Protein AF-K9LBJ9-F1 (afdb_monomer_lite)

Radius of gyration: 19.17 Å; chains: 1; bounding box: 50×41×56 Å

Sequence (209 aa):
FASCCPGWVKYLEQAHPDMIKHLSSCKSPNSMMSPVLKEMLPKQQEGWKREDIVVVSIMPCTAKKFEVKRDELKTGSTPDTDYVLTTQELGRMIKEAGIDFNTLESSCPDKHFGEYTGAGTIFGASGGVAEAAVRTAYEVATGKDMPKVDVDGLRGVSNRSREVDLDLDGTKVTVRVVSTMKEAERSLAEIKNGTAKFQLLEVMACPGG

Structure (mmCIF, N/CA/C/O backbone):
data_AF-K9LBJ9-F1
#
_entry.id   AF-K9LBJ9-F1
#
loop_
_atom_site.group_PDB
_atom_site.id
_atom_site.type_symbol
_atom_site.label_atom_id
_atom_site.label_alt_id
_atom_site.label_comp_id
_atom_site.label_asym_id
_atom_site.label_entity_id
_atom_site.label_seq_id
_atom_site.pdbx_PDB_ins_code
_atom_site.Cartn_x
_atom_site.Cartn_y
_atom_site.Cartn_z
_atom_site.occupancy
_atom_site.B_iso_or_equiv
_atom_site.auth_seq_id
_atom_site.auth_comp_id
_atom_site.auth_asym_id
_atom_site.auth_atom_id
_atom_site.pdbx_PDB_model_num
ATOM 1 N N . PHE A 1 1 ? -7.862 -5.208 8.677 1.00 97.81 1 PHE A N 1
ATOM 2 C CA . PHE A 1 1 ? -6.614 -4.434 8.513 1.00 97.81 1 PHE A CA 1
ATOM 3 C C . PHE A 1 1 ? -6.282 -4.329 7.039 1.00 97.81 1 PHE A C 1
ATOM 5 O O . PHE A 1 1 ? -6.438 -5.315 6.324 1.00 97.81 1 PHE A O 1
ATOM 12 N N . ALA A 1 2 ? -5.803 -3.175 6.580 1.00 96.38 2 ALA A N 1
ATOM 13 C CA . ALA A 1 2 ? -5.201 -3.077 5.252 1.00 96.38 2 ALA A CA 1
ATOM 14 C C . ALA A 1 2 ? -3.926 -3.944 5.173 1.00 96.38 2 ALA A C 1
ATOM 16 O O . ALA A 1 2 ? -3.199 -4.075 6.158 1.00 96.38 2 ALA A O 1
ATOM 17 N N . SER A 1 3 ? -3.667 -4.534 4.005 1.00 96.44 3 SER A N 1
ATOM 18 C CA . SER A 1 3 ? -2.569 -5.487 3.748 1.00 96.44 3 SER A CA 1
ATOM 19 C C . SER A 1 3 ? -1.552 -4.983 2.711 1.00 96.44 3 SER A C 1
ATOM 21 O O . SER A 1 3 ? -0.599 -5.677 2.373 1.00 96.44 3 SER A O 1
ATOM 23 N N . CYS A 1 4 ? -1.722 -3.768 2.185 1.00 95.94 4 CYS A N 1
ATOM 24 C CA . CYS A 1 4 ? -0.937 -3.265 1.054 1.00 95.94 4 CYS A CA 1
ATOM 25 C C . CYS A 1 4 ? 0.478 -2.771 1.411 1.00 95.94 4 CYS A C 1
ATOM 27 O O . CYS A 1 4 ? 1.325 -2.674 0.513 1.00 95.94 4 CYS A O 1
ATOM 29 N N . CYS A 1 5 ? 0.737 -2.456 2.688 1.00 97.31 5 CYS A N 1
ATOM 30 C CA . CYS A 1 5 ? 2.039 -2.022 3.196 1.00 97.31 5 CYS A CA 1
ATOM 31 C C . CYS A 1 5 ? 2.876 -3.243 3.635 1.00 97.31 5 CYS A C 1
ATOM 33 O O . CYS A 1 5 ? 2.593 -3.834 4.679 1.00 97.31 5 CYS A O 1
ATOM 35 N N . PRO A 1 6 ? 3.938 -3.628 2.902 1.00 96.94 6 PRO A N 1
ATOM 36 C CA . PRO A 1 6 ? 4.703 -4.837 3.221 1.00 96.94 6 PRO A CA 1
ATOM 37 C C . PRO A 1 6 ? 5.484 -4.737 4.537 1.00 96.94 6 PRO A C 1
ATOM 39 O O . PRO A 1 6 ? 5.714 -5.752 5.189 1.00 96.94 6 PRO A O 1
ATOM 42 N N . GLY A 1 7 ? 5.865 -3.524 4.957 1.00 97.00 7 GLY A N 1
ATOM 43 C CA . GLY A 1 7 ? 6.480 -3.304 6.270 1.00 97.00 7 GLY A CA 1
ATOM 44 C C . GLY A 1 7 ? 5.524 -3.641 7.417 1.00 97.00 7 GLY A C 1
ATOM 45 O O . GLY A 1 7 ? 5.921 -4.305 8.371 1.00 97.00 7 GLY A O 1
ATOM 46 N N . TRP A 1 8 ? 4.253 -3.252 7.281 1.00 97.75 8 TRP A N 1
ATOM 47 C CA . TRP A 1 8 ? 3.196 -3.598 8.228 1.00 97.75 8 TRP A CA 1
ATOM 48 C C . TRP A 1 8 ? 2.922 -5.105 8.258 1.00 97.75 8 TRP A C 1
ATOM 50 O O . TRP A 1 8 ? 2.912 -5.697 9.334 1.00 97.75 8 TRP A O 1
ATOM 60 N N . VAL A 1 9 ? 2.764 -5.735 7.090 1.00 97.56 9 VAL A N 1
ATOM 61 C CA . VAL A 1 9 ? 2.510 -7.183 7.000 1.00 97.56 9 VAL A CA 1
ATOM 62 C C . VAL A 1 9 ? 3.635 -7.973 7.668 1.00 97.56 9 VAL A C 1
ATOM 64 O O . VAL A 1 9 ? 3.365 -8.790 8.543 1.00 97.56 9 VAL A O 1
ATOM 67 N N . LYS A 1 10 ? 4.898 -7.668 7.340 1.00 96.81 10 LYS A N 1
ATOM 68 C CA . LYS A 1 10 ? 6.056 -8.349 7.933 1.00 96.81 10 LYS A CA 1
ATOM 69 C C . LYS A 1 10 ? 6.137 -8.154 9.446 1.00 96.81 10 LYS A C 1
ATOM 71 O O . LYS A 1 10 ? 6.469 -9.090 10.166 1.00 96.81 10 LYS A O 1
ATOM 76 N N . TYR A 1 11 ? 5.843 -6.948 9.933 1.00 97.19 11 TYR A N 1
ATOM 77 C CA . TYR A 1 11 ? 5.790 -6.693 11.369 1.00 97.19 11 TYR A CA 1
ATOM 78 C C . TYR A 1 11 ? 4.737 -7.563 12.053 1.00 97.19 11 TYR A C 1
ATOM 80 O O . TYR A 1 11 ? 5.037 -8.213 13.052 1.00 97.19 11 TYR A O 1
ATOM 88 N N . LEU A 1 12 ? 3.526 -7.613 11.494 1.00 97.38 12 LEU A N 1
ATOM 89 C CA . LEU A 1 12 ? 2.438 -8.409 12.047 1.00 97.38 12 LEU A CA 1
ATOM 90 C C . LEU A 1 12 ? 2.798 -9.900 12.072 1.00 97.38 12 LEU A C 1
ATOM 92 O O . LEU A 1 12 ? 2.585 -10.556 13.083 1.00 97.38 12 LEU A O 1
ATOM 96 N N . GLU A 1 13 ? 3.419 -10.411 11.007 1.00 96.56 13 GLU A N 1
ATOM 97 C CA . GLU A 1 13 ? 3.878 -11.803 10.920 1.00 96.56 13 GLU A CA 1
ATOM 98 C C . GLU A 1 13 ? 4.897 -12.175 12.002 1.00 96.56 13 GLU A C 1
ATOM 100 O O . GLU A 1 13 ? 4.869 -13.290 12.519 1.00 96.56 13 GLU A O 1
ATOM 105 N N . GLN A 1 14 ? 5.795 -11.251 12.347 1.00 97.06 14 GLN A N 1
ATOM 106 C CA . GLN A 1 14 ? 6.876 -11.502 13.300 1.00 97.06 14 GLN A CA 1
ATOM 107 C C . GLN A 1 14 ? 6.467 -11.251 14.754 1.00 97.06 14 GLN A C 1
ATOM 109 O O . GLN A 1 14 ? 6.840 -12.023 15.634 1.00 97.06 14 GLN A O 1
ATOM 114 N N . ALA A 1 15 ? 5.737 -10.165 15.014 1.00 97.62 15 ALA A N 1
ATOM 115 C CA . ALA A 1 15 ? 5.450 -9.689 16.367 1.00 97.62 15 ALA A CA 1
ATOM 116 C C . ALA A 1 15 ? 4.042 -10.057 16.859 1.00 97.62 15 ALA A C 1
ATOM 118 O O . ALA A 1 15 ? 3.831 -10.206 18.064 1.00 97.62 15 ALA A O 1
ATOM 119 N N . HIS A 1 16 ? 3.074 -10.219 15.951 1.00 97.62 16 HIS A N 1
ATOM 120 C CA . HIS A 1 16 ? 1.674 -10.497 16.296 1.00 97.62 16 HIS A CA 1
ATOM 121 C C . HIS A 1 16 ? 1.034 -11.527 15.356 1.00 97.62 16 HIS A C 1
ATOM 123 O O . HIS A 1 16 ? 0.019 -11.236 14.708 1.00 97.62 16 HIS A O 1
ATOM 129 N N . PRO A 1 17 ? 1.596 -12.747 15.269 1.00 97.06 17 PRO A N 1
ATOM 130 C CA . PRO A 1 17 ? 1.048 -13.794 14.413 1.00 97.06 17 PRO A CA 1
ATOM 131 C C . PRO A 1 17 ? -0.413 -14.134 14.755 1.00 97.06 17 PRO A C 1
ATOM 133 O O . PRO A 1 17 ? -1.191 -14.505 13.877 1.00 97.06 17 PRO A O 1
ATOM 136 N N . ASP A 1 18 ? -0.819 -13.921 16.011 1.00 96.56 18 ASP A N 1
ATOM 137 C CA . ASP A 1 18 ? -2.194 -14.059 16.503 1.00 96.56 18 ASP A CA 1
ATOM 138 C C . ASP A 1 18 ? -3.203 -13.134 15.795 1.00 96.56 18 ASP A C 1
ATOM 140 O O . ASP A 1 18 ? -4.402 -13.424 15.747 1.00 96.56 18 ASP A O 1
ATOM 144 N N . MET A 1 19 ? -2.714 -12.048 15.195 1.00 96.88 19 MET A N 1
ATOM 145 C CA . MET A 1 19 ? -3.517 -10.998 14.575 1.00 96.88 19 MET A CA 1
ATOM 146 C C . MET A 1 19 ? -3.550 -11.070 13.039 1.00 96.88 19 MET A C 1
ATOM 148 O O . MET A 1 19 ? -4.303 -10.317 12.418 1.00 96.88 19 MET A O 1
ATOM 152 N N . ILE A 1 20 ? -2.797 -11.984 12.409 1.00 95.50 20 ILE A N 1
ATOM 153 C CA . ILE A 1 20 ? -2.695 -12.110 10.938 1.00 95.50 20 ILE A CA 1
ATOM 154 C C . ILE A 1 20 ? -4.062 -12.301 10.279 1.00 95.50 20 ILE A C 1
ATOM 156 O O . ILE A 1 20 ? -4.325 -11.716 9.232 1.00 95.50 20 ILE A O 1
ATOM 160 N N . LYS A 1 21 ? -4.968 -13.054 10.916 1.00 95.81 21 LYS A N 1
ATOM 161 C CA . LYS A 1 21 ? -6.324 -13.326 10.404 1.00 95.81 21 LYS A CA 1
ATOM 162 C C . LYS A 1 21 ? -7.176 -12.071 10.160 1.00 95.81 21 LYS A C 1
ATOM 164 O O . LYS A 1 21 ? -8.213 -12.161 9.515 1.00 95.81 21 LYS A O 1
ATOM 169 N N . HIS A 1 22 ? -6.772 -10.920 10.702 1.00 96.81 22 HIS A N 1
ATOM 170 C CA . HIS A 1 22 ? -7.448 -9.642 10.494 1.00 96.81 22 HIS A CA 1
ATOM 171 C C . HIS A 1 22 ? -6.921 -8.871 9.274 1.00 96.81 22 HIS A C 1
ATOM 173 O O . HIS A 1 22 ? -7.524 -7.860 8.903 1.00 96.81 22 HIS A O 1
ATOM 179 N N . LEU A 1 23 ? -5.810 -9.287 8.654 1.00 97.25 23 LEU A N 1
ATOM 180 C CA . LEU A 1 23 ? -5.365 -8.732 7.375 1.00 97.25 23 LEU A CA 1
ATOM 181 C C . LEU A 1 23 ? -6.393 -9.033 6.287 1.00 97.25 23 LEU A C 1
ATOM 183 O O . LEU A 1 23 ? -6.932 -10.134 6.204 1.00 97.25 23 LEU A O 1
ATOM 187 N N . SER A 1 24 ? -6.648 -8.039 5.440 1.00 97.50 24 SER A N 1
ATOM 188 C CA . SER A 1 24 ? -7.384 -8.262 4.203 1.00 97.50 24 SER A CA 1
ATOM 189 C C . SER A 1 24 ? -6.673 -9.325 3.368 1.00 97.50 24 SER A C 1
ATOM 191 O O . SER A 1 24 ? -5.450 -9.289 3.224 1.00 97.50 24 SER A O 1
ATOM 193 N N . SER A 1 25 ? -7.444 -10.246 2.791 1.00 96.25 25 SER A N 1
ATOM 194 C CA . SER A 1 25 ? -6.935 -11.261 1.863 1.00 96.25 25 SER A CA 1
ATOM 195 C C . SER A 1 25 ? -6.449 -10.662 0.539 1.00 96.25 25 SER A C 1
ATOM 197 O O . SER A 1 25 ? -5.776 -11.339 -0.239 1.00 96.25 25 SER A O 1
ATOM 199 N N . CYS A 1 26 ? -6.765 -9.392 0.274 1.00 96.25 26 CYS A N 1
ATOM 200 C CA . CYS A 1 26 ? -6.267 -8.658 -0.877 1.00 96.25 26 CYS A CA 1
ATOM 201 C C . CYS A 1 26 ? -4.730 -8.630 -0.895 1.00 96.25 26 CYS A C 1
ATOM 203 O O . CYS A 1 26 ? -4.092 -8.194 0.067 1.00 96.25 26 CYS A O 1
ATOM 205 N N . LYS A 1 27 ? -4.134 -9.015 -2.031 1.00 95.81 27 LYS A N 1
ATOM 206 C CA . LYS A 1 27 ? -2.734 -8.698 -2.360 1.00 95.81 27 LYS A CA 1
ATOM 207 C C . LYS A 1 27 ? -2.539 -7.171 -2.419 1.00 95.81 27 LYS A C 1
ATOM 209 O O . LYS A 1 27 ? -3.500 -6.414 -2.536 1.00 95.81 27 LYS A O 1
ATOM 214 N N . SER A 1 28 ? -1.301 -6.682 -2.363 1.00 96.75 28 SER A N 1
ATOM 215 C CA . SER A 1 28 ? -1.057 -5.252 -2.609 1.00 96.75 28 SER A CA 1
ATOM 216 C C . SER A 1 28 ? -1.304 -4.886 -4.083 1.00 96.75 28 SER A C 1
ATOM 218 O O . SER A 1 28 ? -1.202 -5.773 -4.932 1.00 96.75 28 SER A O 1
ATOM 220 N N . PRO A 1 29 ? -1.547 -3.605 -4.432 1.00 96.31 29 PRO A N 1
ATOM 221 C CA . PRO A 1 29 ? -1.782 -3.202 -5.824 1.00 96.31 29 PRO A CA 1
ATOM 222 C C . PRO A 1 29 ? -0.687 -3.669 -6.795 1.00 96.31 29 PRO A C 1
ATOM 224 O O . PRO A 1 29 ? -0.983 -4.177 -7.871 1.00 96.31 29 PRO A O 1
ATOM 227 N N . ASN A 1 30 ? 0.580 -3.600 -6.372 1.00 95.69 30 ASN A N 1
ATOM 228 C CA . ASN A 1 30 ? 1.717 -4.128 -7.130 1.00 95.69 30 ASN A CA 1
ATOM 229 C C . ASN A 1 30 ? 1.562 -5.624 -7.453 1.00 95.69 30 ASN A C 1
ATOM 231 O O . ASN A 1 30 ? 1.724 -6.065 -8.591 1.00 95.69 30 ASN A O 1
ATOM 235 N N . SER A 1 31 ? 1.254 -6.392 -6.414 1.00 95.88 31 SER A N 1
ATOM 236 C CA . SER A 1 31 ? 1.184 -7.850 -6.446 1.00 95.88 31 SER A CA 1
ATOM 237 C C . SER A 1 31 ? -0.134 -8.357 -7.049 1.00 95.88 31 SER A C 1
ATOM 239 O O . SER A 1 31 ? -0.239 -9.534 -7.380 1.00 95.88 31 SER A O 1
ATOM 241 N N . MET A 1 32 ? -1.133 -7.482 -7.208 1.00 96.44 32 MET A N 1
ATOM 242 C CA . MET A 1 32 ? -2.335 -7.725 -8.011 1.00 96.44 32 MET A CA 1
ATOM 243 C C . MET A 1 32 ? -2.092 -7.446 -9.496 1.00 96.44 32 MET A C 1
ATOM 245 O O . MET A 1 32 ? -2.455 -8.266 -10.330 1.00 96.44 32 MET A O 1
ATOM 249 N N . MET A 1 33 ? -1.473 -6.309 -9.833 1.00 95.88 33 MET A N 1
ATOM 250 C CA . MET A 1 33 ? -1.301 -5.888 -11.227 1.00 95.88 33 MET A CA 1
ATOM 251 C C . MET A 1 33 ? -0.325 -6.787 -11.993 1.00 95.88 33 MET A C 1
ATOM 253 O O . MET A 1 33 ? -0.581 -7.159 -13.132 1.00 95.88 33 MET A O 1
ATOM 257 N N . SER A 1 34 ? 0.786 -7.175 -11.367 1.00 96.12 34 SER A N 1
ATOM 258 C CA . SER A 1 34 ? 1.843 -7.938 -12.044 1.00 96.12 34 SER A CA 1
ATOM 259 C C . SER A 1 34 ? 1.373 -9.270 -12.664 1.00 96.12 34 SER A C 1
ATOM 261 O O . SER A 1 34 ? 1.631 -9.480 -13.852 1.00 96.12 34 SER A O 1
ATOM 263 N N . PRO A 1 35 ? 0.644 -10.157 -11.950 1.00 95.19 35 PRO A N 1
ATOM 264 C CA . PRO A 1 35 ? 0.127 -11.375 -12.572 1.00 95.19 35 PRO A CA 1
ATOM 265 C C . PRO A 1 35 ? -0.917 -11.081 -13.656 1.00 95.19 35 PRO A C 1
ATOM 267 O O . PRO A 1 35 ? -0.924 -11.771 -14.671 1.00 95.19 35 PRO A O 1
ATOM 270 N N . VAL A 1 36 ? -1.735 -10.031 -13.495 1.00 94.75 36 VAL A N 1
ATOM 271 C CA . VAL A 1 36 ? -2.710 -9.609 -14.515 1.00 94.75 36 VAL A CA 1
ATOM 272 C C . VAL A 1 36 ? -2.001 -9.232 -15.815 1.00 94.75 36 VAL A C 1
ATOM 274 O O . VAL A 1 36 ? -2.379 -9.736 -16.868 1.00 94.75 36 VAL A O 1
ATOM 277 N N . LEU A 1 37 ? -0.939 -8.422 -15.757 1.00 94.38 37 LEU A N 1
ATOM 278 C CA . LEU A 1 37 ? -0.145 -8.063 -16.940 1.00 94.38 37 LEU A CA 1
ATOM 279 C C . LEU A 1 37 ? 0.420 -9.310 -17.629 1.00 94.38 37 LEU A C 1
ATOM 281 O O . LEU A 1 37 ? 0.248 -9.493 -18.834 1.00 94.38 37 LEU A O 1
ATOM 285 N N . LYS A 1 38 ? 1.036 -10.200 -16.845 1.00 94.38 38 LYS A N 1
ATOM 286 C CA . LYS A 1 38 ? 1.659 -11.433 -17.341 1.00 94.38 38 LYS A CA 1
ATOM 287 C C . LYS A 1 38 ? 0.667 -12.455 -17.909 1.00 94.38 38 LYS A C 1
ATOM 289 O O . LYS A 1 38 ? 1.074 -13.318 -18.681 1.00 94.38 38 LYS A O 1
ATOM 294 N N . GLU A 1 39 ? -0.611 -12.393 -17.540 1.00 93.06 39 GLU A N 1
ATOM 295 C CA . GLU A 1 39 ? -1.658 -13.276 -18.076 1.00 93.06 39 GLU A CA 1
ATOM 296 C C . GLU A 1 39 ? -2.462 -12.658 -19.220 1.00 93.06 39 GLU A C 1
ATOM 298 O O . GLU A 1 39 ? -2.940 -13.382 -20.096 1.00 93.06 39 GLU A O 1
ATOM 303 N N . MET A 1 40 ? -2.653 -11.339 -19.211 1.00 93.75 40 MET A N 1
ATOM 304 C CA . MET A 1 40 ? -3.536 -10.659 -20.156 1.00 93.75 40 MET A CA 1
ATOM 305 C C . MET A 1 40 ? -2.810 -10.173 -21.406 1.00 93.75 40 MET A C 1
ATOM 307 O O . MET A 1 40 ? -3.374 -10.288 -22.492 1.00 93.75 40 MET A O 1
ATOM 311 N N . LEU A 1 41 ? -1.568 -9.694 -21.295 1.00 92.44 41 LEU A N 1
ATOM 312 C CA . LEU A 1 41 ? -0.805 -9.243 -22.464 1.00 92.44 41 LEU A CA 1
ATOM 313 C C . LEU A 1 41 ? -0.578 -10.363 -23.500 1.00 92.44 41 LEU A C 1
ATOM 315 O O . LEU A 1 41 ? -0.827 -10.099 -24.676 1.00 92.44 41 LEU A O 1
ATOM 319 N N . PRO A 1 42 ? -0.249 -11.621 -23.126 1.00 92.94 42 PRO A N 1
ATOM 320 C CA . PRO A 1 42 ? -0.139 -12.726 -24.088 1.00 92.94 42 PRO A CA 1
ATOM 321 C C . PRO A 1 42 ? -1.437 -13.026 -24.847 1.00 92.94 42 PRO A C 1
ATOM 323 O O . PRO A 1 42 ? -1.413 -13.542 -25.958 1.00 92.94 42 PRO A O 1
ATOM 326 N N . LYS A 1 43 ? -2.596 -12.714 -24.252 1.00 92.12 43 LYS A N 1
ATOM 327 C CA . LYS A 1 43 ? -3.907 -12.900 -24.897 1.00 92.12 43 LYS A CA 1
ATOM 328 C C . LYS A 1 43 ? -4.244 -11.771 -25.871 1.00 92.12 43 LYS A C 1
ATOM 330 O O . LYS A 1 43 ? -5.124 -11.941 -26.707 1.00 92.12 43 LYS A O 1
ATOM 335 N N . GLN A 1 44 ? -3.596 -10.618 -25.726 1.00 88.44 44 GLN A N 1
ATOM 336 C CA . GLN A 1 44 ? -3.825 -9.427 -26.546 1.00 88.44 44 GLN A CA 1
ATOM 337 C C . GLN A 1 44 ? -2.778 -9.264 -27.652 1.00 88.44 44 GLN A C 1
ATOM 339 O O . GLN A 1 44 ? -3.053 -8.592 -28.641 1.00 88.44 44 GLN A O 1
ATOM 344 N N . GLN A 1 45 ? -1.594 -9.853 -27.485 1.00 87.00 45 GLN A N 1
ATOM 345 C CA . GLN A 1 45 ? -0.478 -9.762 -28.421 1.00 87.00 45 GLN A CA 1
ATOM 346 C C . GLN A 1 45 ? -0.133 -11.155 -28.947 1.00 87.00 45 GLN A C 1
ATOM 348 O O . GLN A 1 45 ? 0.323 -12.022 -28.202 1.00 87.00 45 GLN A O 1
ATOM 353 N N . GLU A 1 46 ? -0.365 -11.378 -30.240 1.00 90.31 46 GLU A N 1
ATOM 354 C CA . GLU A 1 46 ? -0.088 -12.666 -30.871 1.00 90.31 46 GLU A CA 1
ATOM 355 C C . GLU A 1 46 ? 1.404 -13.019 -30.773 1.00 90.31 46 GLU A C 1
ATOM 357 O O . GLU A 1 46 ? 2.285 -12.192 -31.009 1.00 90.31 46 GLU A O 1
ATOM 362 N N . GLY A 1 47 ? 1.689 -14.267 -30.401 1.00 92.31 47 GLY A N 1
ATOM 363 C CA . GLY A 1 47 ? 3.051 -14.786 -30.273 1.00 92.31 47 GLY A CA 1
ATOM 364 C C . GLY A 1 47 ? 3.753 -14.465 -28.951 1.00 92.31 47 GLY A C 1
ATOM 365 O O . GLY A 1 47 ? 4.799 -15.057 -28.694 1.00 92.31 47 GLY A O 1
ATOM 366 N N . TRP A 1 48 ? 3.190 -13.603 -28.098 1.00 93.88 48 TRP A N 1
ATOM 367 C CA . TRP A 1 48 ? 3.756 -13.320 -26.778 1.00 93.88 48 TRP A CA 1
ATOM 368 C C . TRP A 1 48 ? 3.421 -14.440 -25.799 1.00 93.88 48 TRP A C 1
ATOM 370 O O . TRP A 1 48 ? 2.303 -14.959 -25.780 1.00 93.88 48 TRP A O 1
ATOM 380 N N . LYS A 1 49 ? 4.377 -14.787 -24.942 1.00 93.56 49 LYS A N 1
ATOM 381 C CA . LYS A 1 49 ? 4.177 -15.692 -23.811 1.00 93.56 49 LYS A CA 1
ATOM 382 C C . LYS A 1 49 ? 4.419 -14.962 -22.501 1.00 93.56 49 LYS A C 1
ATOM 384 O O . LYS A 1 49 ? 4.978 -13.869 -22.456 1.00 93.56 49 LYS A O 1
ATOM 389 N N . ARG A 1 50 ? 4.003 -15.592 -21.404 1.00 92.69 50 ARG A N 1
ATOM 390 C CA . ARG A 1 50 ? 4.223 -15.068 -20.053 1.00 92.69 50 ARG A CA 1
ATOM 391 C C . ARG A 1 50 ? 5.709 -14.831 -19.778 1.00 92.69 50 ARG A C 1
ATOM 393 O O . ARG A 1 50 ? 6.060 -13.856 -19.123 1.00 92.69 50 ARG A O 1
ATOM 400 N N . GLU A 1 51 ? 6.555 -15.739 -20.252 1.00 91.50 51 GLU A N 1
ATOM 401 C CA . GLU A 1 51 ? 8.001 -15.726 -20.032 1.00 91.50 51 GLU A CA 1
ATOM 402 C C . GLU A 1 51 ? 8.701 -14.592 -20.791 1.00 91.50 51 GLU A C 1
ATOM 404 O O . GLU A 1 51 ? 9.796 -14.193 -20.402 1.00 91.50 51 GLU A O 1
ATOM 409 N N . ASP A 1 52 ? 8.055 -14.045 -21.824 1.00 92.06 52 ASP A N 1
ATOM 410 C CA . ASP A 1 52 ? 8.573 -12.926 -22.613 1.00 92.06 52 ASP A CA 1
ATOM 411 C C . ASP A 1 52 ? 8.302 -11.565 -21.939 1.00 92.06 52 ASP A C 1
ATOM 413 O O . ASP A 1 52 ? 8.824 -10.536 -22.368 1.00 92.06 52 ASP A O 1
ATOM 417 N N . ILE A 1 53 ? 7.483 -11.535 -20.879 1.00 94.31 53 ILE A N 1
ATOM 418 C CA . ILE A 1 53 ? 7.047 -10.306 -20.211 1.00 94.31 53 ILE A CA 1
ATOM 419 C C . ILE A 1 53 ? 7.866 -10.068 -18.946 1.00 94.31 53 ILE A C 1
ATOM 421 O O . ILE A 1 53 ? 7.766 -10.810 -17.967 1.00 94.31 53 ILE A O 1
ATOM 425 N N . VAL A 1 54 ? 8.591 -8.950 -18.940 1.00 96.38 54 VAL A N 1
ATOM 426 C CA . VAL A 1 54 ? 9.299 -8.437 -17.764 1.00 96.38 54 VAL A CA 1
ATOM 427 C C . VAL A 1 54 ? 8.498 -7.298 -17.138 1.00 96.38 54 VAL A C 1
ATOM 429 O O . VAL A 1 54 ? 8.322 -6.238 -17.735 1.00 96.38 54 VAL A O 1
ATOM 432 N N . VAL A 1 55 ? 8.037 -7.499 -15.906 1.00 97.12 55 VAL A N 1
ATOM 433 C CA . VAL A 1 55 ? 7.332 -6.496 -15.106 1.00 97.12 55 VAL A CA 1
ATOM 434 C C . VAL A 1 55 ? 8.321 -5.801 -14.175 1.00 97.12 55 VAL A C 1
ATOM 436 O O . VAL A 1 55 ? 8.826 -6.388 -13.212 1.00 97.12 55 VAL A O 1
ATOM 439 N N . VAL A 1 56 ? 8.562 -4.517 -14.444 1.00 97.94 56 VAL A N 1
ATOM 440 C CA . VAL A 1 56 ? 9.374 -3.634 -13.601 1.00 97.94 56 VAL A CA 1
ATOM 441 C C . VAL A 1 56 ? 8.460 -2.670 -12.863 1.00 97.94 56 VAL A C 1
ATOM 443 O O . VAL A 1 56 ? 7.757 -1.864 -13.464 1.00 97.94 56 VAL A O 1
ATOM 446 N N . SER A 1 57 ? 8.492 -2.735 -11.542 1.00 97.75 57 SER A N 1
ATOM 447 C CA . SER A 1 57 ? 7.679 -1.902 -10.672 1.00 97.75 57 SER A CA 1
ATOM 448 C C . SER A 1 57 ? 8.499 -0.765 -10.070 1.00 97.75 57 SER A C 1
ATOM 450 O O . SER A 1 57 ? 9.577 -0.991 -9.519 1.00 97.75 57 SER A O 1
ATOM 452 N N . ILE A 1 58 ? 7.990 0.464 -10.152 1.00 98.19 58 ILE A N 1
ATOM 453 C CA . ILE A 1 58 ? 8.628 1.649 -9.567 1.00 98.19 58 ILE A CA 1
ATOM 454 C C . ILE A 1 58 ? 7.909 2.004 -8.269 1.00 98.19 58 ILE A C 1
ATOM 456 O O . ILE A 1 58 ? 6.716 2.297 -8.272 1.00 98.19 58 ILE A O 1
ATOM 460 N N . MET A 1 59 ? 8.632 1.983 -7.151 1.00 97.75 59 MET A N 1
ATOM 461 C CA . MET A 1 59 ? 8.037 2.093 -5.819 1.00 97.75 59 MET A CA 1
ATOM 462 C C . MET A 1 59 ? 8.775 3.109 -4.941 1.00 97.75 59 MET A C 1
ATOM 464 O O . MET A 1 59 ? 10.002 3.091 -4.874 1.00 97.75 59 MET A O 1
ATOM 468 N N . PRO A 1 60 ? 8.077 3.923 -4.135 1.00 97.00 60 PRO A N 1
ATOM 469 C CA . PRO A 1 60 ? 8.714 4.773 -3.126 1.00 97.00 60 PRO A CA 1
ATOM 470 C C . PRO A 1 60 ? 9.143 3.979 -1.871 1.00 97.00 60 PRO A C 1
ATOM 472 O O . PRO A 1 60 ? 9.279 4.537 -0.788 1.00 97.00 60 PRO A O 1
ATOM 475 N N . CYS A 1 61 ? 9.325 2.658 -1.977 1.00 97.06 61 CYS A N 1
ATOM 476 C CA . CYS A 1 61 ? 9.466 1.758 -0.837 1.00 97.06 61 CYS A CA 1
ATOM 477 C C . CYS A 1 61 ? 10.496 0.655 -1.103 1.00 97.06 61 CYS A C 1
ATOM 479 O O . CYS A 1 61 ? 10.407 -0.076 -2.089 1.00 97.06 61 CYS A O 1
ATOM 481 N N . THR A 1 62 ? 11.431 0.460 -0.173 1.00 97.06 62 THR A N 1
ATOM 482 C CA . THR A 1 62 ? 12.396 -0.650 -0.224 1.00 97.06 62 THR A CA 1
ATOM 483 C C . THR A 1 62 ? 11.775 -1.985 0.185 1.00 97.06 62 THR A C 1
ATOM 485 O O . THR A 1 62 ? 12.145 -3.021 -0.362 1.00 97.06 62 THR A O 1
ATOM 488 N N . ALA A 1 63 ? 10.783 -1.989 1.082 1.00 97.25 63 ALA A N 1
ATOM 489 C CA . ALA A 1 63 ? 10.102 -3.212 1.510 1.00 97.25 63 ALA A CA 1
ATOM 490 C C . ALA A 1 63 ? 9.302 -3.881 0.374 1.00 97.25 63 ALA A C 1
ATOM 492 O O . ALA A 1 63 ? 9.094 -5.092 0.412 1.00 97.25 63 ALA A O 1
ATOM 493 N N . LYS A 1 64 ? 8.941 -3.145 -0.687 1.00 97.69 64 LYS A N 1
ATOM 494 C CA . LYS A 1 64 ? 8.370 -3.735 -1.911 1.00 97.69 64 LYS A CA 1
ATOM 495 C C . LYS A 1 64 ? 9.339 -4.691 -2.614 1.00 97.69 64 LYS A C 1
ATOM 497 O O . LYS A 1 64 ? 8.894 -5.698 -3.149 1.00 97.69 64 LYS A O 1
ATOM 502 N N . LYS A 1 65 ? 10.658 -4.458 -2.529 1.00 97.81 65 LYS A N 1
ATOM 503 C CA . LYS A 1 65 ? 11.672 -5.403 -3.039 1.00 97.81 65 LYS A CA 1
ATOM 504 C C . LYS A 1 65 ? 11.677 -6.731 -2.280 1.00 97.81 65 LYS A C 1
ATOM 506 O O . LYS A 1 65 ? 12.079 -7.746 -2.837 1.00 97.81 65 LYS A O 1
ATOM 511 N N . PHE A 1 66 ? 11.293 -6.716 -1.002 1.00 96.62 66 PHE A N 1
ATOM 512 C CA . PHE A 1 66 ? 11.109 -7.934 -0.215 1.00 96.62 66 PHE A CA 1
ATOM 513 C C . PHE A 1 66 ? 9.783 -8.611 -0.565 1.00 96.62 66 PHE A C 1
ATOM 515 O O . PHE A 1 66 ? 9.764 -9.821 -0.747 1.00 96.62 66 PHE A O 1
ATOM 522 N N . GLU A 1 67 ? 8.702 -7.837 -0.705 1.00 97.06 67 GLU A N 1
ATOM 523 C CA . GLU A 1 67 ? 7.376 -8.372 -1.030 1.00 97.06 67 GLU A CA 1
ATOM 524 C C . GLU A 1 67 ? 7.395 -9.233 -2.293 1.00 97.06 67 GLU A C 1
ATOM 526 O O . GLU A 1 67 ? 6.965 -10.375 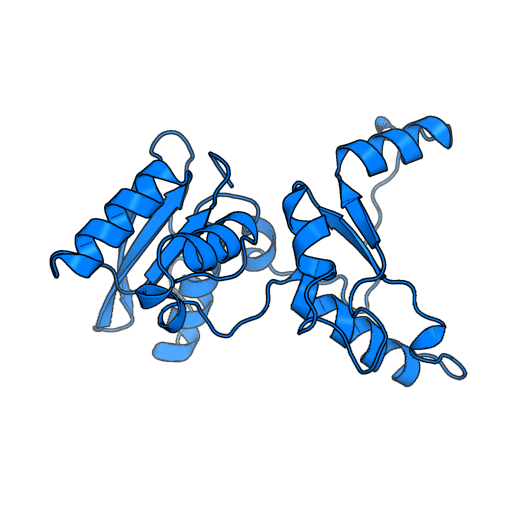-2.243 1.00 97.06 67 GLU A O 1
ATOM 531 N N . VAL A 1 68 ? 7.962 -8.740 -3.394 1.00 96.44 68 VAL A N 1
ATOM 532 C CA . VAL A 1 68 ? 7.964 -9.471 -4.677 1.00 96.44 68 VAL A CA 1
ATOM 533 C C . VAL A 1 68 ? 8.774 -10.772 -4.666 1.00 96.44 68 VAL A C 1
ATOM 535 O O . VAL A 1 68 ? 8.694 -11.550 -5.607 1.00 96.44 68 VAL A O 1
ATOM 538 N N . LYS A 1 69 ? 9.557 -11.019 -3.609 1.00 95.62 69 LYS A N 1
ATOM 539 C CA . LYS A 1 69 ? 10.330 -12.255 -3.420 1.00 95.62 69 LYS A CA 1
ATOM 540 C C . LYS A 1 69 ? 9.594 -13.301 -2.581 1.00 95.62 69 LYS A C 1
ATOM 542 O O . LYS A 1 69 ? 10.165 -14.352 -2.309 1.00 95.62 69 LYS A O 1
ATOM 547 N N . ARG A 1 70 ? 8.379 -13.003 -2.114 1.00 95.38 70 ARG A N 1
ATOM 548 C CA . ARG A 1 70 ? 7.577 -13.925 -1.303 1.00 95.38 70 ARG A CA 1
ATOM 549 C C . ARG A 1 70 ? 7.101 -15.099 -2.158 1.00 95.38 70 ARG A C 1
ATOM 551 O O . ARG A 1 70 ? 6.670 -14.911 -3.294 1.00 95.38 70 ARG A O 1
ATOM 558 N N . ASP A 1 71 ? 7.176 -16.304 -1.602 1.00 94.81 71 ASP A N 1
ATOM 559 C CA . ASP A 1 71 ? 6.914 -17.547 -2.334 1.00 94.81 71 ASP A CA 1
ATOM 560 C C . ASP A 1 71 ? 5.467 -17.679 -2.818 1.00 94.81 71 ASP A C 1
ATOM 562 O O . ASP A 1 71 ? 5.211 -18.368 -3.794 1.00 94.81 71 ASP A O 1
ATOM 566 N N . GLU A 1 72 ? 4.519 -17.015 -2.170 1.00 94.00 72 GLU A N 1
ATOM 567 C CA . GLU A 1 72 ? 3.112 -16.969 -2.567 1.00 94.00 72 GLU A CA 1
ATOM 568 C C . GLU A 1 72 ? 2.809 -15.931 -3.668 1.00 94.00 72 GLU A C 1
ATOM 570 O O . GLU A 1 72 ? 1.679 -15.852 -4.154 1.00 94.00 72 GLU A O 1
ATOM 575 N N . LEU A 1 73 ? 3.800 -15.123 -4.067 1.00 95.75 73 LEU A N 1
ATOM 576 C CA . LEU A 1 73 ? 3.699 -14.100 -5.119 1.00 95.75 73 LEU A CA 1
ATOM 577 C C . LEU A 1 73 ? 4.447 -14.514 -6.396 1.00 95.75 73 LEU A C 1
ATOM 579 O O . LEU A 1 73 ? 5.068 -13.699 -7.086 1.00 95.75 73 LEU A O 1
ATOM 583 N N . LYS A 1 74 ? 4.381 -15.811 -6.699 1.00 94.06 74 LYS A N 1
ATOM 584 C CA . LYS A 1 74 ? 4.907 -16.423 -7.917 1.00 94.06 74 LYS A CA 1
ATOM 585 C C . LYS A 1 74 ? 3.849 -17.314 -8.557 1.00 94.06 74 LYS A C 1
ATOM 587 O O . LYS A 1 74 ? 3.036 -17.930 -7.868 1.00 94.06 74 LYS A O 1
ATOM 592 N N . THR A 1 75 ? 3.922 -17.442 -9.874 1.00 91.69 75 THR A N 1
ATOM 593 C CA . THR A 1 75 ? 3.128 -18.402 -10.641 1.00 91.69 75 THR A CA 1
ATOM 594 C C . THR A 1 75 ? 4.063 -19.501 -11.133 1.00 91.69 75 THR A C 1
ATOM 596 O O . THR A 1 75 ? 4.976 -19.249 -11.922 1.00 91.69 75 THR A O 1
ATOM 599 N N . GLY A 1 76 ? 3.879 -20.722 -10.625 1.00 88.88 76 GLY A N 1
ATOM 600 C CA . GLY A 1 76 ? 4.833 -21.813 -10.837 1.00 88.88 76 GLY A CA 1
ATOM 601 C C . GLY A 1 76 ? 6.171 -21.521 -10.151 1.00 88.88 76 GLY A C 1
ATOM 602 O O . GLY A 1 76 ? 6.226 -21.328 -8.938 1.00 88.88 76 GLY A O 1
ATOM 603 N N . SER A 1 77 ? 7.259 -21.484 -10.921 1.00 86.06 77 SER A N 1
ATOM 604 C CA . SER A 1 77 ? 8.598 -21.120 -10.434 1.00 86.06 77 SER A CA 1
ATOM 605 C C . SER A 1 77 ? 8.981 -19.663 -10.710 1.00 86.06 77 SER A C 1
ATOM 607 O O . SER A 1 77 ? 10.081 -19.255 -10.342 1.00 86.06 77 SER A O 1
ATOM 609 N N . THR A 1 78 ? 8.106 -18.882 -11.348 1.00 88.38 78 THR A N 1
ATOM 610 C CA . THR A 1 78 ? 8.436 -17.541 -11.847 1.00 88.38 78 THR A CA 1
ATOM 611 C C . THR A 1 78 ? 7.756 -16.462 -11.003 1.00 88.38 78 THR A C 1
ATOM 613 O O . THR A 1 78 ? 6.527 -16.500 -10.866 1.00 88.38 78 THR A O 1
ATOM 616 N N . PRO A 1 79 ? 8.507 -15.485 -10.458 1.00 93.31 79 PRO A N 1
ATOM 617 C CA . PRO A 1 79 ? 7.931 -14.342 -9.756 1.00 93.31 79 PRO A CA 1
ATOM 618 C C . PRO A 1 79 ? 6.882 -13.612 -10.600 1.00 93.31 79 PRO A C 1
ATOM 620 O O . PRO A 1 79 ? 7.042 -13.440 -11.815 1.00 93.31 79 PRO A O 1
ATOM 623 N N . ASP A 1 80 ? 5.803 -13.159 -9.961 1.00 96.00 80 ASP A N 1
ATOM 624 C CA . ASP A 1 80 ? 4.784 -12.378 -10.663 1.00 96.00 80 ASP A CA 1
ATOM 625 C C . ASP A 1 80 ? 5.330 -10.996 -11.063 1.00 96.00 80 ASP A C 1
ATOM 627 O O . ASP A 1 80 ? 5.070 -10.540 -12.174 1.00 96.00 80 ASP A O 1
ATOM 631 N N . THR A 1 81 ? 6.132 -10.362 -10.199 1.00 97.56 81 THR A N 1
ATOM 632 C CA . THR A 1 81 ? 6.895 -9.133 -10.488 1.00 97.56 81 THR A CA 1
ATOM 633 C C . THR A 1 81 ? 8.385 -9.467 -10.602 1.00 97.56 81 THR A C 1
ATOM 635 O O . THR A 1 81 ? 8.946 -10.041 -9.671 1.00 97.56 81 THR A O 1
ATOM 638 N N . ASP A 1 82 ? 9.048 -9.071 -11.691 1.00 97.06 82 ASP A N 1
ATOM 639 C CA . ASP A 1 82 ? 10.459 -9.418 -11.931 1.00 97.06 82 ASP A CA 1
ATOM 640 C C . ASP A 1 82 ? 11.415 -8.483 -11.188 1.00 97.06 82 ASP A C 1
ATOM 642 O O . ASP A 1 82 ? 12.368 -8.927 -10.543 1.00 97.06 82 ASP A O 1
ATOM 646 N N . TYR A 1 83 ? 11.136 -7.178 -11.230 1.00 97.81 83 TYR A N 1
ATOM 647 C CA . TYR A 1 83 ? 11.995 -6.168 -10.622 1.00 97.81 83 TYR A CA 1
ATOM 648 C C . TYR A 1 83 ? 11.195 -5.100 -9.888 1.00 97.81 83 TYR A C 1
ATOM 650 O O . TYR A 1 83 ? 10.113 -4.696 -10.306 1.00 97.81 83 TYR A O 1
ATOM 658 N N . VAL A 1 84 ? 11.776 -4.596 -8.800 1.00 98.38 84 VAL A N 1
ATOM 659 C CA . VAL A 1 84 ? 11.293 -3.403 -8.103 1.00 98.38 84 VAL A CA 1
ATOM 660 C C . VAL A 1 84 ? 12.441 -2.412 -8.007 1.00 98.38 84 VAL A C 1
ATOM 662 O O . VAL A 1 84 ? 13.464 -2.696 -7.376 1.00 98.38 84 VAL A O 1
ATOM 665 N N . LEU A 1 85 ? 12.252 -1.240 -8.600 1.00 98.50 85 LEU A N 1
ATOM 666 C CA . LEU A 1 85 ? 13.156 -0.104 -8.496 1.00 98.50 85 LEU A CA 1
ATOM 667 C C . LEU A 1 85 ? 12.553 0.929 -7.553 1.00 98.50 85 LEU A C 1
ATOM 669 O O . LEU A 1 85 ? 11.350 1.187 -7.557 1.00 98.50 85 LEU A O 1
ATOM 673 N N . THR A 1 86 ? 13.397 1.539 -6.733 1.00 98.44 86 THR A N 1
ATOM 674 C CA . THR A 1 86 ? 12.990 2.706 -5.961 1.00 98.44 86 THR A CA 1
ATOM 675 C C . THR A 1 86 ? 12.885 3.940 -6.851 1.00 98.44 86 THR A C 1
ATOM 677 O O . THR A 1 86 ? 13.551 4.032 -7.883 1.00 98.44 86 THR A O 1
ATOM 680 N N . THR A 1 87 ? 12.127 4.947 -6.417 1.00 97.81 87 THR A N 1
ATOM 681 C CA . THR A 1 87 ? 12.094 6.261 -7.086 1.00 97.81 87 THR A CA 1
ATOM 682 C C . THR A 1 87 ? 13.497 6.869 -7.241 1.00 97.81 87 THR A C 1
ATOM 684 O O . THR A 1 87 ? 13.782 7.520 -8.242 1.00 97.81 87 THR A O 1
ATOM 687 N N . GLN A 1 88 ? 14.405 6.620 -6.287 1.00 98.06 88 GLN A N 1
ATOM 688 C CA . GLN A 1 88 ? 15.795 7.079 -6.380 1.00 98.06 88 GLN A CA 1
ATOM 689 C C . GLN A 1 88 ? 16.583 6.348 -7.472 1.00 98.06 88 GLN A C 1
ATOM 691 O O . GLN A 1 88 ? 17.373 6.979 -8.166 1.00 98.06 88 GLN A O 1
ATOM 696 N N . GLU A 1 89 ? 16.381 5.038 -7.628 1.00 98.50 89 GLU A N 1
ATOM 697 C CA . GLU A 1 89 ? 17.032 4.249 -8.680 1.00 98.50 89 GLU A CA 1
ATOM 698 C C . GLU A 1 89 ? 16.545 4.675 -10.065 1.00 98.50 89 GLU A C 1
ATOM 700 O O . GLU A 1 89 ? 17.376 4.943 -10.930 1.00 98.50 89 GLU A O 1
ATOM 705 N N . LEU A 1 90 ? 15.232 4.866 -10.246 1.00 98.19 90 LEU A N 1
ATOM 706 C CA . LEU A 1 90 ? 14.695 5.421 -11.491 1.00 98.19 90 LEU A CA 1
ATOM 707 C C . LEU A 1 90 ? 15.280 6.812 -11.782 1.00 98.19 90 LEU A C 1
ATOM 709 O O . LEU A 1 90 ? 15.731 7.078 -12.892 1.00 98.19 90 LEU A O 1
ATOM 713 N N . GLY A 1 91 ? 15.335 7.689 -10.774 1.00 97.94 91 GLY A N 1
ATOM 714 C CA . GLY A 1 91 ? 15.914 9.025 -10.924 1.00 97.94 91 GLY A CA 1
ATOM 715 C C . GLY A 1 91 ? 17.398 9.014 -11.314 1.00 97.94 91 GLY A C 1
ATOM 716 O O . GLY A 1 91 ? 17.843 9.915 -12.023 1.00 97.94 91 GLY A O 1
ATOM 717 N N . ARG A 1 92 ? 18.170 8.006 -10.887 1.00 98.25 92 ARG A N 1
ATOM 718 C CA . ARG A 1 92 ? 19.560 7.813 -11.337 1.00 98.25 92 ARG A CA 1
ATOM 719 C C . ARG A 1 92 ? 19.615 7.331 -12.782 1.00 98.25 92 ARG A C 1
ATOM 721 O O . ARG A 1 92 ? 20.343 7.933 -13.558 1.00 98.25 92 ARG A O 1
ATOM 728 N N . MET A 1 93 ? 18.795 6.348 -13.156 1.00 98.19 93 MET A N 1
ATOM 729 C CA . MET A 1 93 ? 18.734 5.843 -14.534 1.00 98.19 93 MET A CA 1
ATOM 730 C C . MET A 1 93 ? 18.383 6.944 -15.542 1.00 98.19 93 MET A C 1
ATOM 732 O O . MET A 1 93 ? 19.019 7.039 -16.586 1.00 98.19 93 MET A O 1
ATOM 736 N N . ILE A 1 94 ? 17.423 7.817 -15.213 1.00 98.06 94 ILE A N 1
ATOM 737 C CA . ILE A 1 94 ? 17.051 8.967 -16.057 1.00 98.06 94 ILE A CA 1
ATOM 738 C C . ILE A 1 94 ? 18.257 9.896 -16.272 1.00 98.06 94 ILE A C 1
ATOM 740 O O . ILE A 1 94 ? 18.539 10.295 -17.401 1.00 98.06 94 ILE A O 1
ATOM 744 N N . LYS A 1 95 ? 19.002 10.207 -15.202 1.00 97.56 95 LYS A N 1
ATOM 745 C CA . LYS A 1 95 ? 20.200 11.060 -15.274 1.00 97.56 95 LYS A CA 1
ATOM 746 C C . LYS A 1 95 ? 21.341 10.404 -16.051 1.00 97.56 95 LYS A C 1
ATOM 748 O O . LYS A 1 95 ? 21.985 11.072 -16.851 1.00 97.56 95 LYS A O 1
ATOM 753 N N . GLU A 1 96 ? 21.590 9.117 -15.826 1.00 98.12 96 GLU A N 1
ATOM 754 C CA . GLU A 1 96 ? 22.637 8.346 -16.513 1.00 98.12 96 GLU A CA 1
ATOM 755 C C . GLU A 1 96 ? 22.349 8.184 -18.011 1.00 98.12 96 GLU A C 1
ATOM 757 O O . GLU A 1 96 ? 23.278 8.176 -18.814 1.00 98.12 96 GLU A O 1
ATOM 762 N N . ALA A 1 97 ? 21.072 8.143 -18.400 1.00 98.12 97 ALA A N 1
ATOM 763 C CA . ALA A 1 97 ? 20.648 8.163 -19.797 1.00 98.12 97 ALA A CA 1
ATOM 764 C C . ALA A 1 97 ? 20.798 9.544 -20.474 1.00 98.12 97 ALA A C 1
ATOM 766 O O . ALA A 1 97 ? 20.530 9.665 -21.667 1.00 98.12 97 ALA A O 1
ATOM 767 N N . GLY A 1 98 ? 21.204 10.588 -19.738 1.00 97.75 98 GLY A N 1
ATOM 768 C CA . GLY A 1 98 ? 21.350 11.948 -20.264 1.00 97.75 98 GLY A CA 1
ATOM 769 C C . GLY A 1 98 ? 20.022 12.671 -20.518 1.00 97.75 98 GLY A C 1
ATOM 770 O O . GLY A 1 98 ? 19.994 13.632 -21.283 1.00 97.75 98 GLY A O 1
ATOM 771 N N . ILE A 1 99 ? 18.923 12.221 -19.901 1.00 97.75 99 ILE A N 1
ATOM 772 C CA . ILE A 1 99 ? 17.589 12.803 -20.088 1.00 97.75 99 ILE A CA 1
ATOM 773 C C . ILE A 1 99 ? 17.401 13.995 -19.138 1.00 97.75 99 ILE A C 1
ATOM 775 O O . ILE A 1 99 ? 17.448 13.838 -17.914 1.00 97.75 99 ILE A O 1
ATOM 779 N N . ASP A 1 100 ? 17.110 15.178 -19.686 1.00 97.06 100 ASP A N 1
ATOM 780 C CA . ASP A 1 100 ? 16.676 16.334 -18.893 1.00 97.06 100 ASP A CA 1
ATOM 781 C C . ASP A 1 100 ? 15.175 16.250 -18.587 1.00 97.06 100 ASP A C 1
ATOM 783 O O . ASP A 1 100 ? 14.321 16.718 -19.343 1.00 97.06 100 ASP A O 1
ATOM 787 N N . PHE A 1 101 ? 14.862 15.646 -17.440 1.00 95.81 101 PHE A N 1
ATOM 788 C CA . PHE A 1 101 ? 13.493 15.396 -16.990 1.00 95.81 101 PHE A CA 1
ATOM 789 C C . PHE A 1 101 ? 12.608 16.653 -16.956 1.00 95.81 101 PHE A C 1
ATOM 791 O O . PHE A 1 101 ? 11.414 16.557 -17.221 1.00 95.81 101 PHE A O 1
ATOM 798 N N . ASN A 1 102 ? 13.172 17.831 -16.661 1.00 96.06 102 ASN A N 1
ATOM 799 C CA . ASN A 1 102 ? 12.389 19.066 -16.522 1.00 96.06 102 ASN A CA 1
ATOM 800 C C . ASN A 1 102 ? 11.908 19.630 -17.866 1.00 96.06 102 ASN A C 1
ATOM 802 O O . ASN A 1 102 ? 11.081 20.538 -17.884 1.00 96.06 102 ASN A O 1
ATOM 806 N N . THR A 1 103 ? 12.440 19.113 -18.973 1.00 97.06 103 THR A N 1
ATOM 807 C CA . THR A 1 103 ? 12.114 19.560 -20.334 1.00 97.06 103 THR A CA 1
ATOM 808 C C . THR A 1 103 ? 11.193 18.600 -21.077 1.00 97.06 103 THR A C 1
ATOM 810 O O . THR A 1 103 ? 10.793 18.889 -22.201 1.00 97.06 103 THR A O 1
ATOM 813 N N . LEU A 1 104 ? 10.848 17.461 -20.467 1.00 96.56 104 LEU A N 1
ATOM 814 C CA . LEU A 1 104 ? 9.996 16.460 -21.094 1.00 96.56 104 LEU A CA 1
ATOM 815 C C . LEU A 1 104 ? 8.567 16.977 -21.270 1.00 96.56 104 LEU A C 1
ATOM 817 O O . LEU A 1 104 ? 7.953 17.507 -20.343 1.00 96.56 104 LEU A O 1
ATOM 821 N N . GLU A 1 105 ? 8.013 16.748 -22.457 1.00 96.94 105 GLU A N 1
ATOM 822 C CA . GLU A 1 105 ? 6.591 16.945 -22.700 1.00 96.94 105 GLU A CA 1
ATOM 823 C C . GLU A 1 105 ? 5.771 15.861 -21.990 1.00 96.94 105 GLU A C 1
ATOM 825 O O . GLU A 1 105 ? 6.179 14.702 -21.866 1.00 96.94 105 GLU A O 1
ATOM 830 N N . SER A 1 106 ? 4.586 16.240 -21.512 1.00 94.75 106 SER A N 1
ATOM 831 C CA . SER A 1 106 ? 3.666 15.287 -20.892 1.00 94.75 106 SER A CA 1
ATOM 832 C C . SER A 1 106 ? 3.117 14.319 -21.937 1.00 94.75 106 SER A C 1
ATOM 834 O O . SER A 1 106 ? 2.696 14.726 -23.017 1.00 94.75 106 SER A O 1
ATOM 836 N N . SER A 1 107 ? 3.064 13.037 -21.589 1.00 93.12 107 SER A N 1
ATOM 837 C CA . SER A 1 107 ? 2.447 11.990 -22.404 1.00 93.12 107 SER A CA 1
ATOM 838 C C . SER A 1 107 ? 1.441 11.196 -21.575 1.00 93.12 107 SER A C 1
ATOM 840 O O . SER A 1 107 ? 1.490 11.190 -20.343 1.00 93.12 107 SER A O 1
ATOM 842 N N . CYS A 1 108 ? 0.480 10.570 -22.253 1.00 90.56 108 CYS A N 1
ATOM 843 C CA . CYS A 1 108 ? -0.486 9.692 -21.602 1.00 90.56 108 CYS A CA 1
ATOM 844 C C . CYS A 1 108 ? 0.128 8.304 -21.374 1.00 90.56 108 CYS A C 1
ATOM 846 O O . CYS A 1 108 ? 0.915 7.857 -22.212 1.00 90.56 108 CYS A O 1
ATOM 848 N N . PRO A 1 109 ? -0.258 7.600 -20.295 1.00 89.00 109 PRO A N 1
ATOM 849 C CA . PRO A 1 109 ? 0.082 6.193 -20.148 1.00 89.00 109 PRO A CA 1
ATOM 850 C C . PRO A 1 109 ? -0.583 5.358 -21.252 1.00 89.00 109 PRO A C 1
ATOM 852 O O . PRO A 1 109 ? -1.541 5.793 -21.901 1.00 89.00 109 PRO A O 1
ATOM 855 N N . ASP A 1 110 ? -0.095 4.135 -21.437 1.00 86.69 110 ASP A N 1
ATOM 856 C CA . ASP A 1 110 ? -0.706 3.185 -22.360 1.00 86.69 110 ASP A CA 1
ATOM 857 C C . ASP A 1 110 ? -2.173 2.913 -22.000 1.00 86.69 110 ASP A C 1
ATOM 859 O O . ASP A 1 110 ? -2.544 2.770 -20.834 1.00 86.69 110 ASP A O 1
ATOM 863 N N . LYS A 1 111 ? -3.025 2.795 -23.024 1.00 78.31 111 LYS A N 1
ATOM 864 C CA . LYS A 1 111 ? -4.476 2.596 -22.844 1.00 78.31 111 LYS A CA 1
ATOM 865 C C . LYS A 1 111 ? -4.820 1.288 -22.124 1.00 78.31 111 LYS A C 1
ATOM 867 O O . LYS A 1 111 ? -5.853 1.194 -21.472 1.00 78.31 111 LYS A O 1
ATOM 872 N N . HIS A 1 112 ? -3.968 0.271 -22.240 1.00 78.56 112 HIS A N 1
ATOM 873 C CA . HIS A 1 112 ? -4.164 -1.015 -21.580 1.00 78.56 112 HIS A CA 1
ATOM 874 C C . HIS A 1 112 ? -3.486 -0.967 -20.207 1.00 78.56 112 HIS A C 1
ATOM 876 O O . HIS A 1 112 ? -2.266 -0.878 -20.129 1.00 78.56 112 HIS A O 1
ATOM 882 N N . PHE A 1 113 ? -4.280 -1.027 -19.133 1.00 85.62 113 PHE A N 1
ATOM 883 C CA . PHE A 1 113 ? -3.829 -1.017 -17.728 1.00 85.62 113 PHE A CA 1
ATOM 884 C C . PHE A 1 113 ? -3.227 0.302 -17.201 1.00 85.62 113 PHE A C 1
ATOM 886 O O . PHE A 1 113 ? -2.791 0.337 -16.050 1.00 85.62 113 PHE A O 1
ATOM 893 N N . GLY A 1 114 ? -3.232 1.384 -17.988 1.00 86.62 114 GLY A N 1
ATOM 894 C CA . GLY A 1 114 ? -2.764 2.710 -17.560 1.00 86.62 114 GLY A CA 1
ATOM 895 C C . GLY A 1 114 ? -3.834 3.621 -16.948 1.00 86.62 114 GLY A C 1
ATOM 896 O O . GLY A 1 114 ? -3.492 4.649 -16.365 1.00 86.62 114 GLY A O 1
ATOM 897 N N . GLU A 1 115 ? -5.118 3.272 -17.061 1.00 90.88 115 GLU A N 1
ATOM 898 C CA . GLU A 1 115 ? -6.213 4.048 -16.470 1.00 90.88 115 GLU A CA 1
ATOM 899 C C . GLU A 1 115 ? -6.282 3.861 -14.946 1.00 90.88 115 GLU A C 1
ATOM 901 O O . GLU A 1 115 ? -6.152 2.754 -14.422 1.00 90.88 115 GLU A O 1
ATOM 906 N N . TYR A 1 116 ? -6.531 4.951 -14.221 1.00 92.88 116 TYR A N 1
ATOM 907 C CA . TYR A 1 116 ? -6.731 4.941 -12.774 1.00 92.88 116 TYR A CA 1
ATOM 908 C C . TYR A 1 116 ? -7.760 5.995 -12.363 1.00 92.88 116 TYR A C 1
ATOM 910 O O . TYR A 1 116 ? -7.927 7.025 -13.014 1.00 92.88 116 TYR A O 1
ATOM 918 N N . THR A 1 117 ? -8.449 5.752 -11.250 1.00 95.00 117 THR A N 1
ATOM 919 C CA . THR A 1 117 ? -9.397 6.712 -10.671 1.00 95.00 117 THR A CA 1
ATOM 920 C C . THR A 1 117 ? -8.707 7.604 -9.641 1.00 95.00 117 THR A C 1
ATOM 922 O O . THR A 1 117 ? -7.634 7.274 -9.128 1.00 95.00 117 THR A O 1
ATOM 925 N N . GLY A 1 118 ? -9.364 8.697 -9.242 1.00 94.06 118 GLY A N 1
ATOM 926 C CA . GLY A 1 118 ? -8.875 9.541 -8.144 1.00 94.06 118 GLY A CA 1
ATOM 927 C C . GLY A 1 118 ? -8.729 8.791 -6.811 1.00 94.06 118 GLY A C 1
ATOM 928 O O . GLY A 1 118 ? -7.897 9.165 -5.990 1.00 94.06 118 GLY A O 1
ATOM 929 N N . ALA A 1 119 ? -9.478 7.698 -6.611 1.00 95.06 119 ALA A N 1
ATOM 930 C CA . ALA A 1 119 ? -9.300 6.819 -5.459 1.00 95.06 119 ALA A CA 1
ATOM 931 C C . ALA A 1 119 ? -7.960 6.066 -5.523 1.00 95.06 119 ALA A C 1
ATOM 933 O O . ALA A 1 119 ? -7.296 5.935 -4.504 1.00 95.06 119 ALA A O 1
ATOM 934 N N . GLY A 1 120 ? -7.519 5.632 -6.710 1.00 94.19 120 GLY A N 1
ATOM 935 C CA . GLY A 1 120 ? -6.200 5.019 -6.897 1.00 94.19 120 GLY A CA 1
ATOM 936 C C . GLY A 1 120 ? -5.049 6.004 -6.669 1.00 94.19 120 GLY A C 1
ATOM 937 O O . GLY A 1 120 ? -4.051 5.655 -6.043 1.00 94.19 120 GLY A O 1
ATOM 938 N N . THR A 1 121 ? -5.206 7.258 -7.105 1.00 94.81 121 THR A N 1
ATOM 939 C CA . THR A 1 121 ? -4.175 8.304 -6.972 1.00 94.81 121 THR A CA 1
ATOM 940 C C . THR A 1 121 ? -3.785 8.585 -5.519 1.00 94.81 121 THR A C 1
ATOM 942 O O . THR A 1 121 ? -2.617 8.839 -5.234 1.00 94.81 121 THR A O 1
ATOM 945 N N . ILE A 1 122 ? -4.736 8.522 -4.583 1.00 96.12 122 ILE A N 1
ATOM 946 C CA . ILE A 1 122 ? -4.487 8.890 -3.182 1.00 96.12 122 ILE A CA 1
ATOM 947 C C . ILE A 1 122 ? -3.810 7.787 -2.353 1.00 96.12 122 ILE A C 1
ATOM 949 O O . ILE A 1 122 ? -3.381 8.072 -1.240 1.00 96.12 122 ILE A O 1
ATOM 953 N N . PHE A 1 123 ? -3.631 6.564 -2.877 1.00 95.81 123 PHE A N 1
ATOM 954 C CA . PHE A 1 123 ? -3.048 5.424 -2.137 1.00 95.81 123 PHE A CA 1
ATOM 955 C C . PHE A 1 123 ? -1.672 5.704 -1.517 1.00 95.81 123 PHE A C 1
ATOM 957 O O . PHE A 1 123 ? -1.311 5.072 -0.527 1.00 95.81 123 PHE A O 1
ATOM 964 N N . GLY A 1 124 ? -0.889 6.607 -2.116 1.00 93.62 124 GLY A N 1
ATOM 965 C CA . GLY A 1 124 ? 0.454 6.952 -1.643 1.00 93.62 124 GLY A CA 1
ATOM 966 C C . GLY A 1 124 ? 0.481 7.820 -0.383 1.00 93.62 124 GLY A C 1
ATOM 967 O O . GLY A 1 124 ? 1.542 7.974 0.212 1.00 93.62 124 GLY A O 1
ATOM 968 N N . ALA A 1 125 ? -0.655 8.390 0.023 1.00 95.81 125 ALA A N 1
ATOM 969 C CA . ALA A 1 125 ? -0.770 9.180 1.240 1.00 95.81 125 ALA A CA 1
ATOM 970 C C . ALA A 1 125 ? -1.438 8.368 2.356 1.00 95.81 125 ALA A C 1
ATOM 972 O O . ALA A 1 125 ? -2.367 7.597 2.119 1.00 95.81 125 ALA A O 1
ATOM 973 N N . SER A 1 126 ? -1.008 8.586 3.600 1.00 96.06 126 SER A N 1
ATOM 974 C CA . SER A 1 126 ? -1.656 8.001 4.776 1.00 96.06 126 SER A CA 1
ATOM 975 C C . SER A 1 126 ? -3.129 8.412 4.844 1.00 96.06 126 SER A C 1
ATOM 977 O O . SER A 1 126 ? -3.452 9.599 4.887 1.00 96.06 126 SER A O 1
ATOM 979 N N . GLY A 1 127 ? -4.008 7.416 4.903 1.00 96.62 127 GLY A N 1
ATOM 980 C CA . GLY A 1 127 ? -5.463 7.551 4.857 1.00 96.62 127 GLY A CA 1
ATOM 981 C C . GLY A 1 127 ? -6.054 7.385 3.466 1.00 96.62 127 GLY A C 1
ATOM 982 O O . GLY A 1 127 ? -7.264 7.216 3.349 1.00 96.62 127 GLY A O 1
ATOM 983 N N . GLY A 1 128 ? -5.232 7.392 2.416 1.00 97.00 128 GLY A N 1
ATOM 984 C CA . GLY A 1 128 ? -5.708 7.263 1.046 1.00 97.00 128 GLY A CA 1
ATOM 985 C C . GLY A 1 128 ? -6.271 5.883 0.724 1.00 97.00 128 GLY A C 1
ATOM 986 O O . GLY A 1 128 ? -7.242 5.783 -0.019 1.00 97.00 128 GLY A O 1
ATOM 987 N N . VAL A 1 129 ? -5.721 4.817 1.316 1.00 97.25 129 VAL A N 1
ATOM 988 C CA . VAL A 1 129 ? -6.242 3.453 1.120 1.00 97.25 129 VAL A CA 1
ATOM 989 C C . VAL A 1 129 ? -7.588 3.291 1.818 1.00 97.25 129 VAL A C 1
ATOM 991 O O . VAL A 1 129 ? -8.524 2.750 1.234 1.00 97.25 129 VAL A O 1
ATOM 994 N N . ALA A 1 130 ? -7.704 3.781 3.051 1.00 96.94 130 ALA A N 1
ATOM 995 C CA . ALA A 1 130 ? -8.944 3.803 3.809 1.00 96.94 130 ALA A CA 1
ATOM 996 C C . ALA A 1 130 ? -10.013 4.640 3.104 1.00 96.94 130 ALA A C 1
ATOM 998 O O . ALA A 1 130 ? -11.136 4.174 2.942 1.00 96.94 130 ALA A O 1
ATOM 999 N N . GLU A 1 131 ? -9.666 5.839 2.637 1.00 97.00 131 GLU A N 1
ATOM 1000 C CA . GLU A 1 131 ? -10.586 6.714 1.914 1.00 97.00 131 GLU A CA 1
ATOM 1001 C C . GLU A 1 131 ? -11.062 6.070 0.603 1.00 97.00 131 GLU A C 1
ATOM 1003 O O . GLU A 1 131 ? -12.262 6.036 0.335 1.00 97.00 131 GLU A O 1
ATOM 1008 N N . ALA A 1 132 ? -10.159 5.476 -0.180 1.00 97.12 132 ALA A N 1
ATOM 1009 C CA . ALA A 1 132 ? -10.524 4.750 -1.394 1.00 97.12 132 ALA A CA 1
ATOM 1010 C C . ALA A 1 132 ? -11.439 3.544 -1.115 1.00 97.12 132 ALA A C 1
ATOM 1012 O O . ALA A 1 132 ? -12.409 3.312 -1.844 1.00 97.12 132 ALA A O 1
ATOM 1013 N N . ALA A 1 133 ? -11.151 2.793 -0.047 1.00 96.00 133 ALA A N 1
ATOM 1014 C CA . ALA A 1 133 ? -11.975 1.669 0.380 1.00 96.00 133 ALA A CA 1
ATOM 1015 C C . ALA A 1 133 ? -13.373 2.131 0.808 1.00 96.00 133 ALA A C 1
ATOM 1017 O O . ALA A 1 133 ? -14.355 1.511 0.418 1.00 96.00 133 ALA A O 1
ATOM 1018 N N . VAL A 1 134 ? -13.471 3.236 1.552 1.00 95.00 134 VAL A N 1
ATOM 1019 C CA . VAL A 1 134 ? -14.741 3.820 2.004 1.00 95.00 134 VAL A CA 1
ATOM 1020 C C . VAL A 1 134 ? -15.607 4.266 0.831 1.00 95.00 134 VAL A C 1
ATOM 1022 O O . VAL A 1 134 ? -16.787 3.927 0.815 1.00 95.00 134 VAL A O 1
ATOM 1025 N N . ARG A 1 135 ? -15.033 4.969 -0.158 1.00 94.81 135 ARG A N 1
ATOM 1026 C CA . ARG A 1 135 ? -15.764 5.417 -1.360 1.00 94.81 135 ARG A CA 1
ATOM 1027 C C . ARG A 1 135 ? -16.476 4.248 -2.038 1.00 94.81 135 ARG A C 1
ATOM 1029 O O . ARG A 1 135 ? -17.676 4.295 -2.271 1.00 94.81 135 ARG A O 1
ATOM 1036 N N . THR A 1 136 ? -15.735 3.164 -2.262 1.00 94.88 136 THR A N 1
ATOM 1037 C CA . THR A 1 136 ? -16.267 1.958 -2.911 1.00 94.88 136 THR A CA 1
ATOM 1038 C C . THR A 1 136 ? -17.232 1.202 -1.995 1.00 94.88 136 THR A C 1
ATOM 1040 O O . THR A 1 136 ? -18.282 0.747 -2.435 1.00 94.88 136 THR A O 1
ATOM 1043 N N . ALA A 1 137 ? -16.898 1.061 -0.709 1.00 93.69 137 ALA A N 1
ATOM 1044 C CA . ALA A 1 137 ? -17.729 0.340 0.250 1.00 93.69 137 ALA A CA 1
ATOM 1045 C C . ALA A 1 137 ? -19.096 1.006 0.448 1.00 93.69 137 ALA A C 1
ATOM 1047 O O . ALA A 1 137 ? -20.080 0.293 0.617 1.00 93.69 137 ALA A O 1
ATOM 1048 N N . TYR A 1 138 ? -19.169 2.340 0.398 1.00 94.38 138 TYR A N 1
ATOM 1049 C CA . TYR A 1 138 ? -20.431 3.071 0.466 1.00 94.38 138 TYR A CA 1
ATOM 1050 C C . TYR A 1 138 ? -21.349 2.698 -0.702 1.00 94.38 138 TYR A C 1
ATOM 1052 O O . TYR A 1 138 ? -22.480 2.273 -0.482 1.00 94.38 138 TYR A O 1
ATOM 1060 N N . GLU A 1 139 ? -20.858 2.786 -1.937 1.00 94.19 139 GLU A N 1
ATOM 1061 C CA . GLU A 1 139 ? -21.650 2.454 -3.127 1.00 94.19 139 GLU A CA 1
ATOM 1062 C C . GLU A 1 139 ? -22.067 0.981 -3.139 1.00 94.19 139 GLU A C 1
ATOM 1064 O O . GLU A 1 139 ? -23.231 0.666 -3.378 1.00 94.19 139 GLU A O 1
ATOM 1069 N N . VAL A 1 140 ? -21.150 0.071 -2.794 1.00 94.19 140 VAL A N 1
ATOM 1070 C CA . VAL A 1 140 ? -21.438 -1.371 -2.731 1.00 94.19 140 VAL A CA 1
ATOM 1071 C C . VAL A 1 140 ? -22.476 -1.701 -1.655 1.00 94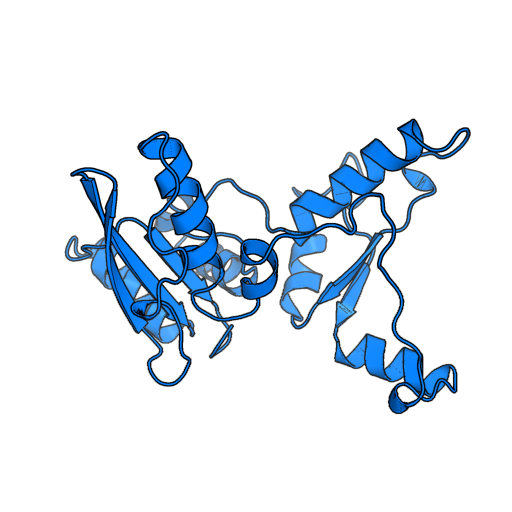.19 140 VAL A C 1
ATOM 1073 O O . VAL A 1 140 ? -23.343 -2.540 -1.887 1.00 94.19 140 VAL A O 1
ATOM 1076 N N . ALA A 1 141 ? -22.397 -1.074 -0.479 1.00 92.62 141 ALA A N 1
ATOM 1077 C CA . ALA A 1 141 ? -23.307 -1.361 0.627 1.00 92.62 141 ALA A CA 1
ATOM 1078 C C . ALA A 1 141 ? -24.695 -0.734 0.436 1.00 92.62 141 ALA A C 1
ATOM 1080 O O . ALA A 1 141 ? -25.690 -1.314 0.866 1.00 92.62 141 ALA A O 1
ATOM 1081 N N . THR A 1 142 ? -24.764 0.446 -0.181 1.00 92.81 142 THR A N 1
ATOM 1082 C CA . THR A 1 142 ? -25.990 1.261 -0.230 1.00 92.81 142 THR A CA 1
ATOM 1083 C C . THR A 1 142 ? -26.672 1.260 -1.600 1.00 92.81 142 THR A C 1
ATOM 1085 O O . THR A 1 142 ? -27.847 1.614 -1.698 1.00 92.81 142 THR A O 1
ATOM 1088 N N . GLY A 1 143 ? -25.952 0.883 -2.664 1.00 94.44 143 GLY A N 1
ATOM 1089 C CA . GLY A 1 143 ? -26.404 0.992 -4.053 1.00 94.44 143 GLY A CA 1
ATOM 1090 C C . GLY A 1 143 ? -26.541 2.435 -4.555 1.00 94.44 143 GLY A C 1
ATOM 1091 O O . GLY A 1 143 ? -27.187 2.656 -5.578 1.00 94.44 143 GLY A O 1
ATOM 1092 N N . LYS A 1 144 ? -25.996 3.414 -3.823 1.00 93.25 144 LYS A N 1
ATOM 1093 C CA . LYS A 1 144 ? -26.109 4.853 -4.096 1.00 93.25 144 LYS A CA 1
ATOM 1094 C C . LYS A 1 144 ? -24.724 5.480 -4.187 1.00 93.25 144 LYS A C 1
ATOM 1096 O O . LYS A 1 144 ? -23.828 5.097 -3.437 1.00 93.25 144 LYS A O 1
ATOM 1101 N N . ASP A 1 145 ? -24.597 6.507 -5.019 1.00 92.94 145 ASP A N 1
ATOM 1102 C CA . ASP A 1 145 ? -23.383 7.319 -5.094 1.00 92.94 145 ASP A CA 1
ATOM 1103 C C . ASP A 1 145 ? -23.096 7.987 -3.746 1.00 92.94 145 ASP A C 1
ATOM 1105 O O . ASP A 1 145 ? -23.999 8.507 -3.077 1.00 92.94 145 ASP A O 1
ATOM 1109 N N . MET A 1 146 ? -21.823 8.005 -3.349 1.00 91.00 146 MET A N 1
ATOM 1110 C CA . MET A 1 146 ? -21.414 8.674 -2.119 1.00 91.00 146 MET A CA 1
ATOM 1111 C C . MET A 1 146 ? -21.583 10.198 -2.269 1.00 91.00 146 MET A C 1
ATOM 1113 O O . MET A 1 146 ? -20.910 10.795 -3.111 1.00 91.00 146 MET A O 1
ATOM 1117 N N . PRO A 1 147 ? -22.401 10.875 -1.433 1.00 88.69 147 PRO A N 1
ATOM 1118 C CA . PRO A 1 147 ? -22.699 12.301 -1.619 1.00 88.69 147 PRO A CA 1
ATOM 1119 C C . PRO A 1 147 ? -21.465 13.210 -1.576 1.00 88.69 147 PRO A C 1
ATOM 1121 O O . PRO A 1 147 ? -21.415 14.243 -2.241 1.00 88.69 147 PRO A O 1
ATOM 1124 N N . LYS A 1 148 ? -20.462 12.829 -0.776 1.00 91.81 148 LYS A N 1
ATOM 1125 C CA . LYS A 1 148 ? -19.161 13.493 -0.696 1.00 91.81 148 LYS A CA 1
ATOM 1126 C C . LYS A 1 148 ? -18.063 12.436 -0.679 1.00 91.81 148 LYS A C 1
ATOM 1128 O O . LYS A 1 148 ? -17.879 11.758 0.324 1.00 91.81 148 LYS A O 1
ATOM 1133 N N . VAL A 1 149 ? -17.319 12.336 -1.778 1.00 92.56 149 VAL A N 1
ATOM 1134 C CA . VAL A 1 149 ? -16.217 11.369 -1.924 1.00 92.56 149 VAL A CA 1
ATOM 1135 C C . VAL A 1 149 ? -14.994 11.714 -1.070 1.00 92.56 149 VAL A C 1
ATOM 1137 O O . VAL A 1 149 ? -14.204 10.832 -0.739 1.00 92.56 149 VAL A O 1
ATOM 1140 N N . ASP A 1 150 ? -14.822 12.990 -0.715 1.00 94.62 150 ASP A N 1
ATOM 1141 C CA . ASP A 1 150 ? -13.706 13.450 0.108 1.00 94.62 150 ASP A CA 1
ATOM 1142 C C . ASP A 1 150 ? -13.977 13.221 1.597 1.00 94.62 150 ASP A C 1
ATOM 1144 O O . ASP A 1 150 ? -14.880 13.824 2.188 1.00 94.62 150 ASP A O 1
ATOM 1148 N N . VAL A 1 151 ? -13.144 12.384 2.219 1.00 94.69 151 VAL A N 1
ATOM 1149 C CA . VAL A 1 151 ? -13.214 12.070 3.653 1.00 94.69 151 VAL A CA 1
ATOM 1150 C C . VAL A 1 151 ? -12.070 12.773 4.383 1.00 94.69 151 VAL A C 1
ATOM 1152 O O . VAL A 1 151 ? -11.085 12.162 4.795 1.00 94.69 151 VAL A O 1
ATOM 1155 N N . ASP A 1 152 ? -12.203 14.091 4.541 1.00 94.00 152 ASP A N 1
ATOM 1156 C CA . ASP A 1 152 ? -11.129 14.977 5.020 1.00 94.00 152 ASP A CA 1
ATOM 1157 C C . ASP A 1 152 ? -10.506 14.542 6.358 1.00 94.00 152 ASP A C 1
ATOM 1159 O O . ASP A 1 152 ? -9.302 14.691 6.555 1.00 94.00 152 ASP A O 1
ATOM 1163 N N . GLY A 1 153 ? -11.293 13.945 7.260 1.00 94.06 153 GLY A N 1
ATOM 1164 C CA . GLY A 1 153 ? -10.804 13.464 8.558 1.00 94.06 153 GLY A CA 1
ATOM 1165 C C . GLY A 1 153 ? -9.782 12.319 8.473 1.00 94.06 153 GLY A C 1
ATOM 1166 O O . GLY A 1 153 ? -9.027 12.103 9.420 1.00 94.06 153 GLY A O 1
ATOM 1167 N N . LEU A 1 154 ? -9.716 11.605 7.342 1.00 94.88 154 LEU A N 1
ATOM 1168 C CA . LEU A 1 154 ? -8.711 10.564 7.102 1.00 94.88 154 LEU A CA 1
ATOM 1169 C C . LEU A 1 154 ? -7.391 11.143 6.571 1.00 94.88 154 LEU A C 1
ATOM 1171 O O . LEU A 1 154 ? -6.345 10.494 6.686 1.00 94.88 154 LEU A O 1
ATOM 1175 N N . ARG A 1 155 ? -7.410 12.373 6.046 1.00 94.69 155 ARG A N 1
ATOM 1176 C CA . ARG A 1 155 ? -6.259 13.029 5.419 1.00 94.69 155 ARG A CA 1
ATOM 1177 C C . ARG A 1 155 ? -5.363 13.732 6.440 1.00 94.69 155 ARG A C 1
ATOM 1179 O O . ARG A 1 155 ? -5.740 14.011 7.576 1.00 94.69 155 ARG A O 1
ATOM 1186 N N . GLY A 1 156 ? -4.149 14.053 5.998 1.00 91.19 156 GLY A N 1
ATOM 1187 C CA . GLY A 1 156 ? -3.175 14.829 6.764 1.00 91.19 156 GLY A CA 1
ATOM 1188 C C . GLY A 1 156 ? -2.066 13.986 7.391 1.00 91.19 156 GLY A C 1
ATOM 1189 O O . GLY A 1 156 ? -2.178 12.778 7.575 1.00 91.19 156 GLY A O 1
ATOM 1190 N N . VAL A 1 157 ? -0.950 14.649 7.702 1.00 89.50 157 VAL A N 1
ATOM 1191 C CA . VAL A 1 157 ? 0.287 13.989 8.162 1.00 89.50 157 VAL A CA 1
ATOM 1192 C C . VAL A 1 157 ? 0.790 14.495 9.512 1.00 89.50 157 VAL A C 1
ATOM 1194 O O . VAL A 1 157 ? 1.719 13.917 10.068 1.00 89.50 157 VAL A O 1
ATOM 1197 N N . SER A 1 158 ? 0.201 15.562 10.055 1.00 87.81 158 SER A N 1
ATOM 1198 C CA . SER A 1 158 ? 0.584 16.122 11.357 1.00 87.81 158 SER A CA 1
ATOM 1199 C C . SER A 1 158 ? 0.176 15.198 12.506 1.00 87.81 158 SER A C 1
ATOM 1201 O O . SER A 1 158 ? 0.999 14.863 13.356 1.00 87.81 158 SER A O 1
ATOM 1203 N N . ASN A 1 159 ? -1.074 14.730 12.492 1.00 91.06 159 ASN A N 1
ATOM 1204 C CA . ASN A 1 159 ? -1.557 13.698 13.399 1.00 91.06 159 ASN A CA 1
ATOM 1205 C C . ASN A 1 159 ? -1.274 12.313 12.805 1.00 91.06 159 ASN A C 1
ATOM 1207 O O . ASN A 1 159 ? -1.633 12.055 11.662 1.00 91.06 159 ASN A O 1
ATOM 1211 N N . ARG A 1 160 ? -0.645 11.418 13.572 1.00 95.25 160 ARG A N 1
ATOM 1212 C CA . ARG A 1 160 ? -0.234 10.075 13.133 1.00 95.25 160 ARG A CA 1
ATOM 1213 C C . ARG A 1 160 ? -1.275 8.984 13.384 1.00 95.25 160 ARG A C 1
ATOM 1215 O O . ARG A 1 160 ? -1.098 7.893 12.852 1.00 95.25 160 ARG A O 1
ATOM 1222 N N . SER A 1 161 ? -2.335 9.281 14.133 1.00 96.75 161 SER A N 1
ATOM 1223 C CA . SER A 1 161 ? -3.466 8.386 14.389 1.00 96.75 161 SER A CA 1
ATOM 1224 C C . SER A 1 161 ? -4.767 9.169 14.255 1.00 96.75 161 SER A C 1
ATOM 1226 O O . SER A 1 161 ? -4.995 10.137 14.981 1.00 96.75 161 SER A O 1
ATOM 1228 N N . ARG A 1 162 ? -5.597 8.800 13.284 1.00 96.69 162 ARG A N 1
ATOM 1229 C CA . ARG A 1 162 ? -6.837 9.505 12.946 1.00 96.69 162 ARG A CA 1
ATOM 1230 C C . ARG A 1 162 ? -7.984 8.511 12.925 1.00 96.69 162 ARG A C 1
ATOM 12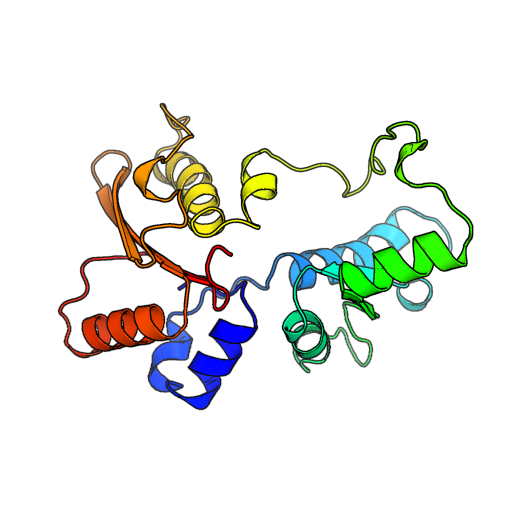32 O O . ARG A 1 162 ? -7.822 7.406 12.415 1.00 96.69 162 ARG A O 1
ATOM 1239 N N . GLU A 1 163 ? -9.126 8.915 13.461 1.00 96.69 163 GLU A N 1
ATOM 1240 C CA . GLU A 1 163 ? -10.367 8.146 13.414 1.00 96.69 163 GLU A CA 1
ATOM 1241 C C . GLU A 1 163 ? -11.474 8.992 12.808 1.00 96.69 163 GLU A C 1
ATOM 1243 O O . GLU A 1 163 ? -11.578 10.185 13.098 1.00 96.69 163 GLU A O 1
ATOM 1248 N N . VAL A 1 164 ? -12.296 8.364 11.976 1.00 96.56 164 VAL A N 1
ATOM 1249 C CA . VAL A 1 164 ? -13.490 8.978 11.401 1.00 96.56 164 VAL A CA 1
ATOM 1250 C C . VAL A 1 164 ? -14.642 7.999 11.524 1.00 96.56 164 VAL A C 1
ATOM 1252 O O . VAL A 1 164 ? -14.529 6.847 11.104 1.00 96.56 164 VAL A O 1
ATOM 1255 N N . ASP A 1 165 ? -15.749 8.483 12.075 1.00 96.12 165 ASP A N 1
ATOM 1256 C CA . ASP A 1 165 ? -17.025 7.781 12.053 1.00 96.12 165 ASP A CA 1
ATOM 1257 C C . ASP A 1 165 ? -17.745 8.096 10.743 1.00 9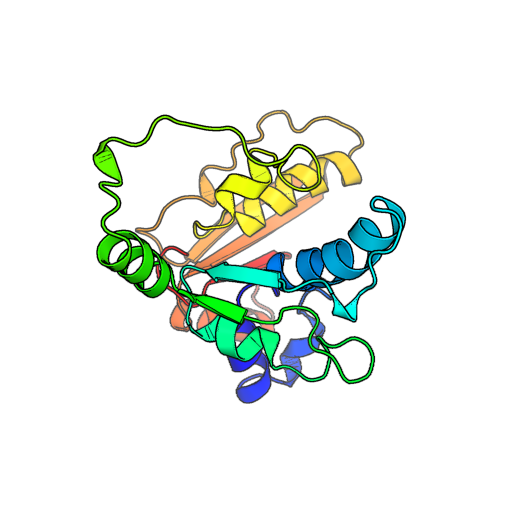6.12 165 ASP A C 1
ATOM 1259 O O . ASP A 1 165 ? -17.901 9.256 10.356 1.00 96.12 165 ASP A O 1
ATOM 1263 N N . LEU A 1 166 ? -18.181 7.047 10.061 1.00 92.81 166 LEU A N 1
ATOM 1264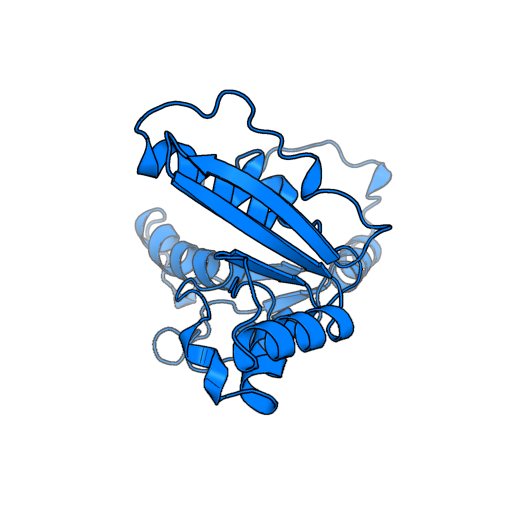 C CA . LEU A 1 166 ? -18.891 7.108 8.795 1.00 92.81 166 LEU A CA 1
ATOM 1265 C C . LEU A 1 166 ? -20.255 6.454 8.949 1.00 92.81 166 LEU A C 1
ATOM 1267 O O . LEU A 1 166 ? -20.405 5.477 9.681 1.00 92.81 166 LEU A O 1
ATOM 1271 N N . ASP A 1 167 ? -21.240 6.985 8.235 1.00 91.62 167 ASP A N 1
ATOM 1272 C CA . ASP A 1 167 ? -22.585 6.425 8.173 1.00 91.62 167 ASP A CA 1
ATOM 1273 C C . ASP A 1 167 ? -22.841 5.875 6.766 1.00 91.62 167 ASP A C 1
ATOM 1275 O O . ASP A 1 167 ? -22.890 6.625 5.788 1.00 91.62 167 ASP A O 1
ATOM 1279 N N . LEU A 1 168 ? -22.948 4.552 6.667 1.00 89.62 168 LEU A N 1
ATOM 1280 C CA . LEU A 1 168 ? -23.253 3.825 5.442 1.00 89.62 168 LEU A CA 1
ATOM 1281 C C . LEU A 1 168 ? -24.740 3.437 5.480 1.00 89.62 168 LEU A C 1
ATOM 1283 O O . LEU A 1 168 ? -25.082 2.310 5.835 1.00 89.62 168 LEU A O 1
ATOM 1287 N N . ASP A 1 169 ? -25.612 4.403 5.174 1.00 86.69 169 ASP A N 1
ATOM 1288 C CA . ASP A 1 169 ? -27.084 4.259 5.115 1.00 86.69 169 ASP A CA 1
ATOM 1289 C C . ASP A 1 169 ? -27.694 3.636 6.390 1.00 86.69 169 ASP A C 1
ATOM 1291 O O . ASP A 1 169 ? -28.478 2.689 6.349 1.00 86.69 169 ASP A O 1
ATOM 1295 N N . GLY A 1 170 ? -27.292 4.153 7.554 1.00 86.62 170 GLY A N 1
ATOM 1296 C CA . GLY A 1 170 ? -27.711 3.711 8.885 1.00 86.62 170 GLY A CA 1
ATOM 1297 C C . GLY A 1 170 ? -26.697 2.805 9.590 1.00 86.62 170 GLY A C 1
ATOM 1298 O O . GLY A 1 170 ? -26.790 2.609 10.806 1.00 86.62 170 GLY A O 1
ATOM 1299 N N . THR A 1 171 ? -25.705 2.272 8.868 1.00 89.31 171 THR A N 1
ATOM 1300 C CA . THR A 1 171 ? -24.627 1.464 9.455 1.00 89.31 171 THR A CA 1
ATOM 1301 C C . THR A 1 171 ? -23.443 2.348 9.825 1.00 89.31 171 THR A C 1
ATOM 1303 O O . THR A 1 171 ? -22.696 2.803 8.960 1.00 89.31 171 THR A O 1
ATOM 1306 N N . LYS A 1 172 ? -23.230 2.559 11.128 1.00 92.69 172 LYS A N 1
ATOM 1307 C CA . LYS A 1 172 ? -22.075 3.316 11.626 1.00 92.69 172 LYS A CA 1
ATOM 1308 C C . LYS A 1 172 ? -20.802 2.476 11.566 1.00 92.69 172 LYS A C 1
ATOM 1310 O O . LYS A 1 172 ? -20.733 1.414 12.182 1.00 92.69 172 LYS A O 1
ATOM 1315 N N . VAL A 1 173 ? -19.798 2.980 10.859 1.00 94.38 173 VAL A N 1
ATOM 1316 C CA . VAL A 1 173 ? -18.479 2.362 10.710 1.00 94.38 173 VAL A CA 1
ATOM 1317 C C . VAL A 1 173 ? -17.416 3.368 11.118 1.00 94.38 173 VAL A C 1
ATOM 1319 O O . VAL A 1 173 ? -17.294 4.434 10.525 1.00 94.38 173 VAL A O 1
ATOM 1322 N N . THR A 1 174 ? -16.606 3.011 12.102 1.00 97.56 174 THR A N 1
ATOM 1323 C CA . THR A 1 174 ? -15.432 3.776 12.504 1.00 97.56 174 THR A CA 1
ATOM 1324 C C . THR A 1 174 ? -14.213 3.251 11.751 1.00 97.56 174 THR A C 1
ATOM 1326 O O . THR A 1 174 ? -13.881 2.059 11.788 1.00 97.56 174 THR A O 1
ATOM 1329 N N . VAL A 1 175 ? -13.518 4.155 11.071 1.00 97.94 175 VAL A N 1
ATOM 1330 C CA . VAL A 1 175 ? -12.290 3.872 10.329 1.00 97.94 175 VAL A CA 1
ATOM 1331 C C . VAL A 1 175 ? -11.127 4.542 11.035 1.00 97.94 175 VAL A C 1
ATOM 1333 O O . VAL A 1 175 ? -11.142 5.754 11.244 1.00 97.94 175 VAL A O 1
ATOM 1336 N N . ARG A 1 176 ? -10.098 3.761 11.371 1.00 98.06 176 ARG A N 1
ATOM 1337 C CA . ARG A 1 176 ? -8.839 4.264 11.915 1.00 98.06 176 ARG A CA 1
ATOM 1338 C C . ARG A 1 176 ? -7.740 4.204 10.862 1.00 98.06 176 ARG A C 1
ATOM 1340 O O . ARG A 1 176 ? -7.549 3.196 10.182 1.00 98.06 176 ARG A O 1
ATOM 1347 N N . VAL A 1 177 ? -6.969 5.276 10.780 1.00 98.06 177 VAL A N 1
ATOM 1348 C CA . VAL A 1 177 ? -5.764 5.377 9.965 1.00 98.06 177 VAL A CA 1
ATOM 1349 C C . VAL A 1 177 ? -4.603 5.695 10.880 1.00 98.06 177 VAL A C 1
ATOM 1351 O O . VAL A 1 177 ? -4.630 6.687 11.610 1.00 98.06 177 VAL A O 1
ATOM 1354 N N . VAL A 1 178 ? -3.555 4.884 10.800 1.00 97.88 178 VAL A N 1
ATOM 1355 C CA . VAL A 1 178 ? -2.303 5.153 11.494 1.00 97.88 178 VAL A CA 1
ATOM 1356 C C . VAL A 1 178 ? -1.132 5.196 10.523 1.00 97.88 178 VAL A C 1
ATOM 1358 O O . VAL A 1 178 ? -1.028 4.404 9.587 1.00 97.88 178 VAL A O 1
ATOM 1361 N N . SER A 1 179 ? -0.221 6.129 10.772 1.00 95.44 179 SER A N 1
ATOM 1362 C CA . SER A 1 179 ? 1.092 6.167 10.133 1.00 95.44 179 SER A CA 1
ATOM 1363 C C . SER A 1 179 ? 2.151 6.065 11.220 1.00 95.44 179 SER A C 1
ATOM 1365 O O . SER A 1 179 ? 2.078 6.789 12.207 1.00 95.44 179 SER A O 1
ATOM 1367 N N . THR A 1 180 ? 3.135 5.189 11.033 1.00 96.38 180 THR A N 1
ATOM 1368 C CA . THR A 1 180 ? 4.123 4.685 12.008 1.00 96.38 180 THR A CA 1
ATOM 1369 C C . THR A 1 180 ? 3.724 3.399 12.733 1.00 96.38 180 THR A C 1
ATOM 1371 O O . THR A 1 180 ? 2.583 3.188 13.142 1.00 96.38 180 THR A O 1
ATOM 1374 N N . MET A 1 181 ? 4.737 2.569 12.989 1.00 96.44 181 MET A N 1
ATOM 1375 C CA . MET A 1 181 ? 4.591 1.322 13.744 1.00 96.44 181 MET A CA 1
ATOM 1376 C C . MET A 1 181 ? 4.238 1.543 15.219 1.00 96.44 181 MET A C 1
ATOM 1378 O O . MET A 1 181 ? 3.610 0.690 15.831 1.00 96.44 181 MET A O 1
ATOM 1382 N N . LYS A 1 182 ? 4.584 2.704 15.787 1.00 97.06 182 LYS A N 1
ATOM 1383 C CA . LYS A 1 182 ? 4.231 3.056 17.169 1.00 97.06 182 LYS A CA 1
ATOM 1384 C C . LYS A 1 182 ? 2.717 3.177 17.354 1.00 97.06 182 LYS A C 1
ATOM 1386 O O . LYS A 1 182 ? 2.173 2.666 18.328 1.00 97.06 182 LYS A O 1
ATOM 1391 N N . GLU A 1 183 ? 2.038 3.855 16.431 1.00 97.56 183 GLU A N 1
ATOM 1392 C CA . GLU A 1 183 ? 0.577 3.989 16.474 1.00 97.56 183 GLU A CA 1
ATOM 1393 C C . GLU A 1 183 ? -0.129 2.692 16.042 1.00 97.56 183 GLU A C 1
ATOM 1395 O O . GLU A 1 183 ? -1.212 2.379 16.544 1.00 97.56 183 GLU A O 1
ATOM 1400 N N . ALA A 1 184 ? 0.509 1.892 15.177 1.00 97.75 184 ALA A N 1
ATOM 1401 C CA . ALA A 1 184 ? 0.054 0.537 14.873 1.00 97.75 184 ALA A CA 1
ATOM 1402 C C . ALA A 1 184 ? 0.040 -0.345 16.130 1.00 97.75 184 ALA A C 1
ATOM 1404 O O . ALA A 1 184 ? -0.977 -0.969 16.418 1.00 97.75 184 ALA A O 1
ATOM 1405 N N . GLU A 1 185 ? 1.118 -0.326 16.919 1.00 98.06 185 GLU A N 1
ATOM 1406 C CA . GLU A 1 185 ? 1.216 -1.104 18.158 1.00 98.06 185 GLU A CA 1
ATOM 1407 C C . GLU A 1 185 ? 0.145 -0.709 19.176 1.00 98.06 185 GLU A C 1
ATOM 1409 O O . GLU A 1 185 ? -0.517 -1.564 19.760 1.00 98.06 185 GLU A O 1
ATOM 1414 N N . ARG A 1 186 ? -0.097 0.597 19.342 1.00 97.94 186 ARG A N 1
ATOM 1415 C CA . ARG A 1 186 ? -1.189 1.088 20.196 1.00 97.94 186 ARG A CA 1
ATOM 1416 C C . ARG A 1 186 ? -2.548 0.577 19.729 1.00 97.94 186 ARG A C 1
ATOM 1418 O O . ARG A 1 186 ? -3.338 0.109 20.543 1.00 97.94 186 ARG A O 1
ATOM 1425 N N . SER A 1 187 ? -2.793 0.614 18.421 1.00 98.12 187 SER A N 1
ATOM 1426 C CA . SER A 1 187 ? -4.046 0.124 17.841 1.00 98.12 187 SER A CA 1
ATOM 1427 C C . SER A 1 187 ? -4.211 -1.385 18.039 1.00 98.12 187 SER A C 1
ATOM 1429 O O . SER A 1 187 ? -5.305 -1.843 18.351 1.00 98.12 187 SER A O 1
ATOM 1431 N N . LEU A 1 188 ? -3.133 -2.167 17.929 1.00 98.19 188 LEU A N 1
ATOM 1432 C CA . LEU A 1 188 ? -3.154 -3.598 18.238 1.00 98.19 188 LEU A CA 1
ATOM 1433 C C . LEU A 1 188 ? -3.445 -3.867 19.718 1.00 98.19 188 LEU A C 1
ATOM 1435 O O . LEU A 1 188 ? -4.248 -4.750 20.021 1.00 98.19 188 LEU A O 1
ATOM 1439 N N . ALA A 1 189 ? -2.847 -3.098 20.630 1.00 98.00 189 ALA A N 1
ATOM 1440 C CA . ALA A 1 189 ? -3.116 -3.208 22.061 1.00 98.00 189 ALA A CA 1
ATOM 1441 C C . ALA A 1 189 ? -4.591 -2.919 22.391 1.00 98.00 189 ALA A C 1
ATOM 1443 O O . ALA A 1 189 ? -5.206 -3.668 23.147 1.00 98.00 189 ALA A O 1
ATOM 1444 N N . GLU A 1 190 ? -5.193 -1.892 21.781 1.00 98.12 190 GLU A N 1
ATOM 1445 C CA . GLU A 1 190 ? -6.627 -1.602 21.935 1.00 98.12 190 GLU A CA 1
ATOM 1446 C C . GLU A 1 190 ? -7.514 -2.765 21.466 1.00 98.12 190 GLU A C 1
ATOM 1448 O O . GLU A 1 190 ? -8.516 -3.073 22.110 1.00 98.12 190 GLU 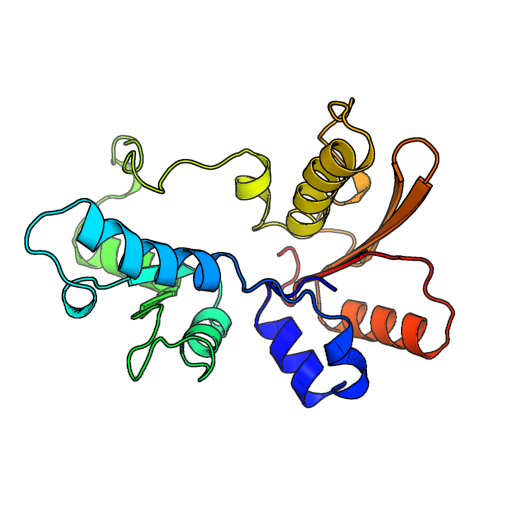A O 1
ATOM 1453 N N . ILE A 1 191 ? -7.148 -3.444 20.374 1.00 97.44 191 ILE A N 1
ATOM 1454 C CA . ILE A 1 191 ? -7.905 -4.607 19.886 1.00 97.44 191 ILE A CA 1
ATOM 1455 C C . ILE A 1 191 ? -7.775 -5.779 20.858 1.00 97.44 191 ILE A C 1
ATOM 1457 O O . ILE A 1 191 ? -8.780 -6.390 21.218 1.00 97.44 191 ILE A O 1
ATOM 1461 N N . LYS A 1 192 ? -6.555 -6.073 21.322 1.00 97.19 192 LYS A N 1
ATOM 1462 C CA . LYS A 1 192 ? -6.288 -7.169 22.270 1.00 97.19 192 LYS A CA 1
ATOM 1463 C C . LYS A 1 192 ? -6.993 -6.964 23.609 1.00 97.19 192 LYS A C 1
ATOM 1465 O O . LYS A 1 192 ? -7.470 -7.927 24.199 1.00 97.19 192 LYS A O 1
ATOM 1470 N N . ASN A 1 193 ? -7.111 -5.714 24.046 1.00 97.56 193 ASN A N 1
ATOM 1471 C CA . ASN A 1 193 ? -7.811 -5.344 25.274 1.00 97.56 193 ASN A CA 1
ATOM 1472 C C . ASN A 1 193 ? -9.336 -5.221 25.096 1.00 97.56 193 ASN A C 1
ATOM 1474 O O . ASN A 1 193 ? -10.034 -4.933 26.065 1.00 97.56 193 ASN A O 1
ATOM 1478 N N . GLY A 1 194 ? -9.865 -5.405 23.881 1.00 97.12 194 GLY A N 1
ATOM 1479 C CA . GLY A 1 194 ? -11.298 -5.289 23.597 1.00 97.12 194 GLY A CA 1
ATOM 1480 C C . GLY A 1 194 ? -11.842 -3.857 23.661 1.00 97.12 194 GLY A C 1
ATOM 1481 O O . GLY A 1 194 ? -13.048 -3.669 23.793 1.00 97.12 194 GLY A O 1
ATOM 1482 N N . THR A 1 195 ? -10.976 -2.841 23.581 1.00 97.62 195 THR A N 1
ATOM 1483 C CA . THR A 1 195 ? -11.355 -1.419 23.658 1.00 97.62 195 THR A CA 1
ATOM 1484 C C . THR A 1 195 ? -11.406 -0.727 22.296 1.00 97.62 195 THR A C 1
ATOM 1486 O O . THR A 1 195 ? -11.845 0.420 22.214 1.00 97.62 195 THR A O 1
ATOM 1489 N N . ALA A 1 196 ? -10.942 -1.389 21.232 1.00 96.94 196 ALA A N 1
ATOM 1490 C CA . ALA A 1 196 ? -10.969 -0.849 19.877 1.00 96.94 196 ALA A CA 1
ATOM 1491 C C . ALA A 1 196 ? -12.408 -0.644 19.376 1.00 96.94 196 ALA A C 1
ATOM 1493 O O . ALA A 1 196 ? -13.239 -1.549 19.447 1.00 96.94 196 ALA A O 1
ATOM 1494 N N . LYS A 1 197 ? -12.686 0.547 18.832 1.00 95.31 197 LYS A N 1
ATOM 1495 C CA . LYS A 1 197 ? -14.007 0.924 18.293 1.00 95.31 197 LYS A CA 1
ATOM 1496 C C . LYS A 1 197 ? -14.087 0.874 16.767 1.00 95.31 197 LYS A C 1
ATOM 1498 O O . LYS A 1 197 ? -15.183 0.923 16.219 1.00 95.31 197 LYS A O 1
ATOM 1503 N N . PHE A 1 198 ? -12.944 0.771 16.093 1.00 97.25 198 PHE A N 1
ATOM 1504 C CA . PHE A 1 198 ? -12.827 0.800 14.638 1.00 97.25 198 PHE A CA 1
ATOM 1505 C C . PHE A 1 198 ? -13.028 -0.580 13.998 1.00 97.25 198 PHE A C 1
ATOM 1507 O O . PHE A 1 198 ? -12.554 -1.593 14.508 1.00 97.25 198 PHE A O 1
ATOM 1514 N N . GLN A 1 199 ? -13.702 -0.617 12.846 1.00 96.31 199 GLN A N 1
ATOM 1515 C CA . GLN A 1 199 ? -13.907 -1.834 12.044 1.00 96.31 199 GLN A CA 1
ATOM 1516 C C . GLN A 1 199 ? -12.862 -1.956 10.928 1.00 96.31 199 GLN A C 1
ATOM 1518 O O . GLN A 1 199 ? -12.507 -3.062 10.517 1.00 96.31 199 GLN A O 1
ATOM 1523 N N . LEU A 1 200 ? -12.325 -0.825 10.463 1.00 97.31 200 LEU A N 1
ATOM 1524 C CA . LEU A 1 200 ? -11.232 -0.773 9.498 1.00 97.31 200 LEU A CA 1
ATOM 1525 C C . LEU A 1 200 ? -10.025 -0.075 10.121 1.00 97.31 200 LEU A C 1
ATOM 1527 O O . LEU A 1 200 ? -10.149 1.001 10.695 1.00 97.31 200 LEU A O 1
ATOM 1531 N N . LEU A 1 201 ? -8.855 -0.690 9.961 1.00 98.31 201 LEU A N 1
ATOM 1532 C CA . LEU A 1 201 ? -7.568 -0.105 10.321 1.00 98.31 201 LEU A CA 1
ATOM 1533 C C . LEU A 1 201 ? -6.657 -0.106 9.095 1.00 98.31 201 LEU A C 1
ATOM 1535 O O . LEU A 1 201 ? -6.289 -1.180 8.599 1.00 98.31 201 LEU A O 1
ATOM 1539 N N . GLU A 1 202 ? -6.292 1.082 8.629 1.00 98.31 202 GLU A N 1
ATOM 1540 C CA . GLU A 1 202 ? -5.169 1.288 7.717 1.00 98.31 202 GLU A CA 1
ATOM 1541 C C . GLU A 1 202 ? -3.896 1.515 8.530 1.00 98.31 202 GLU A C 1
ATOM 1543 O O . GLU A 1 202 ? -3.873 2.347 9.436 1.00 98.31 202 GLU A O 1
ATOM 1548 N N . VAL A 1 203 ? -2.831 0.793 8.177 1.00 98.19 203 VAL A N 1
ATOM 1549 C CA . VAL A 1 203 ? -1.503 0.972 8.765 1.00 98.19 203 VAL A CA 1
ATOM 1550 C C . VAL A 1 203 ? -0.496 1.248 7.659 1.00 98.19 203 VAL A C 1
ATOM 1552 O O . VAL A 1 203 ? -0.260 0.395 6.800 1.00 98.19 203 VAL A O 1
ATOM 1555 N N . MET A 1 204 ? 0.150 2.409 7.734 1.00 97.50 204 MET A N 1
ATOM 1556 C CA . MET A 1 204 ? 1.338 2.729 6.947 1.00 97.50 204 MET A CA 1
ATOM 1557 C C . MET A 1 204 ? 2.561 2.751 7.857 1.00 97.50 204 MET A C 1
ATOM 1559 O O . MET A 1 204 ? 2.601 3.474 8.853 1.00 97.50 204 MET A O 1
ATOM 1563 N N . ALA A 1 205 ? 3.579 1.954 7.532 1.00 96.75 205 ALA A N 1
ATOM 1564 C CA . ALA A 1 205 ? 4.802 1.896 8.333 1.00 96.75 205 ALA A CA 1
ATOM 1565 C C . ALA A 1 205 ? 5.582 3.225 8.293 1.00 96.75 205 ALA A C 1
ATOM 1567 O O . ALA A 1 205 ? 6.185 3.623 9.293 1.00 96.75 205 ALA A O 1
ATOM 1568 N N . CYS A 1 206 ? 5.543 3.921 7.154 1.00 96.50 206 CYS A N 1
ATOM 1569 C CA . CYS A 1 206 ? 6.236 5.181 6.924 1.00 96.50 206 CYS A CA 1
ATOM 1570 C C . CYS A 1 206 ? 5.383 6.380 7.399 1.00 96.50 206 CYS A C 1
ATOM 1572 O O . CYS A 1 206 ? 4.168 6.413 7.179 1.00 96.50 206 CYS A O 1
ATOM 1574 N N . PRO A 1 207 ? 5.974 7.382 8.082 1.00 95.31 207 PRO A N 1
ATOM 1575 C CA . PRO A 1 207 ? 5.237 8.572 8.492 1.00 95.31 207 PRO A CA 1
ATOM 1576 C C . PRO A 1 207 ? 4.730 9.368 7.279 1.00 95.31 207 PRO A C 1
ATOM 1578 O O . PRO A 1 207 ? 5.511 10.002 6.580 1.00 95.31 207 PRO A O 1
ATOM 1581 N N . GLY A 1 208 ? 3.408 9.418 7.098 1.00 92.56 208 GLY A N 1
ATOM 1582 C CA . GLY A 1 208 ? 2.751 10.169 6.021 1.00 92.56 208 GLY A CA 1
ATOM 1583 C C . GLY A 1 208 ? 2.273 9.313 4.847 1.00 92.56 208 GLY A C 1
ATOM 1584 O O . GLY A 1 208 ? 1.520 9.829 4.025 1.00 92.56 208 GLY A O 1
ATOM 1585 N N . GLY A 1 209 ? 2.621 8.025 4.834 1.00 88.62 209 GLY A N 1
ATOM 1586 C CA . GLY A 1 209 ? 2.404 7.107 3.714 1.00 88.62 209 GLY A CA 1
ATOM 1587 C C . GLY A 1 209 ? 3.660 6.290 3.477 1.00 88.62 209 GLY A C 1
ATOM 1588 O O . GLY A 1 209 ? 4.731 6.922 3.350 1.00 88.62 209 GLY A O 1
#

pLDDT: mean 95.06, std 3.35, range [78.31, 98.5]

Secondary structure (DSSP, 8-state):
-----HHHHHHHHHH-GGGGGGS-SPPPHHHHHHHHHHHHHHHHSTT--GGG---EEEES-SHHHHHTT-TTSEETTEESS-EEEEHHHHHHHHHHTT--GGGPPP-PPPTTT----HHHHGGGSTTHHHHHHHHHHHHHHHSS--S----GGG--SSSSEEEEEEEETTEEEEEEEEESHHHHHHHHHHHHTT----SEEEEESSTT-

Foldseek 3Di:
DEDQALVVQVCCVPPPVVCNVLYDPDYHPLLVVLLVCLPVVCVVDDPDHSVNDAAEAEACDPSVQVVQVDPVQADPPGGSHRYYDYPVRVVVVCVVVVHPPVPDDDDQPDPPPRDDDPLVVQPVFFLSVVLSCVQVCLCVQAVDHDPDSDPPQRDDQPDQKTWDWDQSPNDTAIEITGEAPVVVVVQVVCVVVVNHPHPHYHYHNHRGD